Protein AF-A0A956BDL5-F1 (afdb_monomer)

Radius of gyration: 16.34 Å; Cα contacts (8 Å, |Δi|>4): 498; chains: 1; bounding box: 38×37×42 Å

Mean predicted aligned error: 3.57 Å

Sequence (217 aa):
VVVLQEIENENVLRALADALGPAYGVRVLGETFAPASMDVALLARGELQVVRRHRDMPLPLPGGGETRFTRELLEVHLQVQGAPLIVFAAHFRSKVDDEPERRLAEAIAAQQIVTDVAEAHPEAMVLLAGDLNDEPGSPPLDALEVRGELERITADLPPGDAWTFRYRGQGILIDHIFRARAAAGRYVQGSVRALNDDLGYPGSDHAAVTARFDLPP

Secondary structure (DSSP, 8-state):
-EEEEEE--HHHHHHHHHHH-TT--EEEEE----TT--EEEEEESSEEEEEEE-TTS-EE-TTSSEE--SS--EEEEEEETTEEEEEEEEEPPPTTTT-HHHHHHHHHHHHHHHHHHHHH-TTSEEEEEEE-SS-TTSHHHHHHTGGG-EEEGGGGS-TTT--SEEETTEEE--EEEEEETTSS-EE-TT--EEE--SS-TTT-SBPEEE--EEPP-

Solvent-accessible surface area (backbone atoms only — not comparable to full-atom values): 11537 Å² total; per-residue (Å²): 116,47,72,43,64,66,43,70,46,71,67,59,54,46,55,53,35,60,73,70,30,81,69,36,69,29,76,49,74,29,74,76,88,48,88,90,41,60,15,25,30,42,39,22,54,58,45,79,73,47,80,50,80,48,26,85,47,81,29,64,32,89,90,61,66,69,48,51,46,79,29,25,46,29,35,38,34,32,39,42,96,89,19,46,36,34,40,31,28,37,40,45,49,53,66,75,92,55,50,63,57,58,30,31,26,44,25,45,52,50,35,52,53,52,48,54,50,14,66,75,35,42,71,21,25,35,37,42,34,38,42,55,53,52,38,90,86,33,71,35,47,46,45,36,40,47,96,61,46,33,43,60,50,57,74,57,34,56,84,94,48,53,32,25,34,67,59,95,86,40,71,40,40,27,63,45,38,32,35,34,64,69,14,32,44,42,77,43,82,82,46,42,42,46,51,66,61,99,76,19,59,98,74,37,82,48,31,50,76,47,70,48,66,47,70,30,130

pLDDT: mean 94.18, std 7.81, range [48.59, 98.94]

Foldseek 3Di:
DDKDWQQQDPVSQVVVQVVVNCQQVDKDWQDPPPVRDTEIIDTDGAAWDDKDWQFPPWFAFPVGDTDGFPYTQIWTWGQDPNAIEIETHHDGDACVVHPLSRLLSVLLVSLVVQQVVCLVAQRYWGKYWFQSNDAPPRNSNCSNCPPNQKDWLLVLEDPVQQFWAADPNDGGHRTTMITGPSHDKAWPRPFWGFQDDPQDVPHHNTTDIDTDIGGRD

Structure (mmCIF, N/CA/C/O backbone):
data_AF-A0A956BDL5-F1
#
_entry.id   AF-A0A956BDL5-F1
#
loop_
_atom_site.group_PDB
_atom_site.id
_atom_site.type_symbol
_atom_site.label_atom_id
_atom_site.label_alt_id
_atom_site.label_comp_id
_atom_site.label_asym_id
_atom_site.label_entity_id
_atom_site.label_seq_id
_atom_site.pdbx_PDB_ins_code
_atom_site.Cartn_x
_atom_site.Cartn_y
_atom_site.Cartn_z
_atom_site.occupancy
_atom_site.B_iso_or_equiv
_atom_site.auth_seq_id
_atom_site.auth_comp_id
_atom_site.auth_asym_id
_atom_site.auth_atom_id
_atom_site.pdbx_PDB_model_num
ATOM 1 N N . VAL A 1 1 ? -6.505 -3.607 10.106 1.00 96.50 1 VAL A N 1
ATOM 2 C CA . VAL A 1 1 ? -6.584 -3.875 8.653 1.00 96.50 1 VAL A CA 1
ATOM 3 C C . VAL A 1 1 ? -5.466 -4.840 8.305 1.00 96.50 1 VAL A C 1
ATOM 5 O O . VAL A 1 1 ? -4.444 -4.788 8.976 1.00 96.50 1 VAL A O 1
ATOM 8 N N . VAL A 1 2 ? -5.679 -5.734 7.347 1.00 97.25 2 VAL A N 1
ATOM 9 C CA . VAL A 1 2 ? -4.673 -6.634 6.777 1.00 97.25 2 VAL A CA 1
ATOM 10 C C . VAL A 1 2 ? -4.662 -6.371 5.279 1.00 97.25 2 VAL A C 1
ATOM 12 O O . VAL A 1 2 ? -5.708 -6.451 4.636 1.00 97.25 2 VAL A O 1
ATOM 15 N N . VAL A 1 3 ? -3.498 -6.005 4.761 1.00 98.25 3 VAL A N 1
ATOM 16 C CA . VAL A 1 3 ? -3.245 -5.805 3.334 1.00 98.25 3 VAL A CA 1
ATOM 17 C C . VAL A 1 3 ? -2.543 -7.062 2.844 1.00 98.25 3 VAL A C 1
ATOM 19 O O . VAL A 1 3 ? -1.641 -7.551 3.518 1.00 98.25 3 VAL A O 1
ATOM 22 N N . LEU A 1 4 ? -3.030 -7.623 1.744 1.00 97.50 4 LEU A N 1
ATOM 23 C CA . LEU A 1 4 ? -2.600 -8.908 1.216 1.00 97.50 4 LEU A CA 1
ATOM 24 C C . LEU A 1 4 ? -2.137 -8.737 -0.226 1.00 97.50 4 LEU A C 1
ATOM 26 O O . LEU A 1 4 ? -2.762 -8.014 -1.007 1.00 97.50 4 LEU A O 1
ATOM 30 N N . GLN A 1 5 ? -1.079 -9.453 -0.569 1.00 96.62 5 GLN A N 1
ATOM 31 C CA . GLN A 1 5 ? -0.574 -9.634 -1.921 1.00 96.62 5 GLN A CA 1
ATOM 32 C C . GLN A 1 5 ? -0.774 -11.098 -2.314 1.00 96.62 5 GLN A C 1
ATOM 34 O O . GLN A 1 5 ? -1.050 -11.939 -1.458 1.00 96.62 5 GLN A O 1
ATOM 39 N N . GLU A 1 6 ? -0.633 -11.391 -3.605 1.00 95.25 6 GLU A N 1
ATOM 40 C CA . GLU A 1 6 ? -0.587 -12.770 -4.104 1.00 95.25 6 GLU A CA 1
ATOM 41 C C . GLU A 1 6 ? -1.876 -13.572 -3.855 1.00 95.25 6 GLU A C 1
ATOM 43 O O . GLU A 1 6 ? -1.874 -14.794 -3.731 1.00 95.25 6 GLU A O 1
ATOM 48 N N . ILE A 1 7 ? -3.018 -12.879 -3.818 1.00 95.88 7 ILE A N 1
ATOM 49 C CA . ILE A 1 7 ? -4.325 -13.511 -3.649 1.00 95.88 7 ILE A CA 1
ATOM 50 C C . ILE A 1 7 ? -4.864 -13.942 -5.010 1.00 95.88 7 ILE A C 1
ATOM 52 O O . ILE A 1 7 ? -5.211 -13.109 -5.842 1.00 95.88 7 ILE A O 1
ATOM 56 N N . GLU A 1 8 ? -4.965 -15.254 -5.212 1.00 92.38 8 GLU A N 1
ATOM 57 C CA . GLU A 1 8 ? -5.359 -15.842 -6.499 1.00 92.38 8 GLU A CA 1
ATOM 58 C C . GLU A 1 8 ? -6.824 -15.593 -6.877 1.00 92.38 8 GLU A C 1
ATOM 60 O O . GLU A 1 8 ? -7.155 -15.546 -8.057 1.00 92.38 8 GLU A O 1
ATOM 65 N N . ASN A 1 9 ? -7.734 -15.566 -5.895 1.00 92.94 9 ASN A N 1
ATOM 66 C CA . ASN A 1 9 ? -9.176 -15.449 -6.132 1.00 92.94 9 ASN A CA 1
ATOM 67 C C . ASN A 1 9 ? -9.978 -15.217 -4.838 1.00 92.94 9 ASN A C 1
ATOM 69 O O . ASN A 1 9 ? -9.491 -15.359 -3.711 1.00 92.94 9 ASN A O 1
ATOM 73 N N . GLU A 1 10 ? -11.272 -14.947 -5.013 1.00 93.31 10 GLU A N 1
ATOM 74 C CA . GLU A 1 10 ? -12.240 -14.722 -3.934 1.00 93.31 10 GLU A CA 1
ATOM 75 C C . GLU A 1 10 ? -12.375 -15.907 -2.955 1.00 93.31 10 GLU A C 1
ATOM 77 O O . GLU A 1 10 ? -12.701 -15.692 -1.786 1.00 93.31 10 GLU A O 1
ATOM 82 N N . ASN A 1 11 ? -12.132 -17.157 -3.376 1.00 94.44 11 ASN A N 1
ATOM 83 C CA . ASN A 1 11 ? -12.217 -18.304 -2.461 1.00 94.44 11 ASN A CA 1
ATOM 84 C C . ASN A 1 11 ? -11.047 -18.311 -1.471 1.00 94.44 11 ASN A C 1
ATOM 86 O O . ASN A 1 11 ? -11.271 -18.549 -0.284 1.00 94.44 11 ASN A O 1
ATOM 90 N N . VAL A 1 12 ? -9.831 -18.002 -1.936 1.00 94.31 12 VAL A N 1
ATOM 91 C CA . VAL A 1 12 ? -8.652 -17.842 -1.068 1.00 94.31 12 VAL A CA 1
ATOM 92 C C . VAL A 1 12 ? -8.891 -16.710 -0.072 1.00 94.31 12 VAL A C 1
ATOM 94 O O . VAL A 1 12 ? -8.750 -16.901 1.136 1.00 94.31 12 VAL A O 1
ATOM 97 N N . LEU A 1 13 ? -9.348 -15.551 -0.556 1.00 95.69 13 LEU A N 1
ATOM 98 C CA . LEU A 1 13 ? -9.607 -14.400 0.307 1.00 95.69 13 LEU A CA 1
ATOM 99 C C . LEU A 1 13 ? -10.694 -14.682 1.353 1.00 95.69 13 LEU A C 1
ATOM 101 O O . LEU A 1 13 ? -10.593 -14.242 2.500 1.00 95.69 13 LEU A O 1
ATOM 105 N N . ARG A 1 14 ? -11.733 -15.435 0.977 1.00 95.12 14 ARG A N 1
ATOM 106 C CA . ARG A 1 14 ? -12.785 -15.870 1.899 1.00 95.12 14 ARG A CA 1
ATOM 107 C C . ARG A 1 14 ? -12.249 -16.811 2.968 1.00 95.12 14 ARG A C 1
ATOM 109 O O . ARG A 1 14 ? -12.537 -16.583 4.135 1.00 95.12 14 ARG A O 1
ATOM 116 N N . ALA A 1 15 ? -11.438 -17.800 2.596 1.00 95.38 15 ALA A N 1
ATOM 117 C CA . ALA A 1 15 ? -10.834 -18.720 3.557 1.00 95.38 15 ALA A CA 1
ATOM 118 C C . ALA A 1 15 ? -9.961 -17.980 4.588 1.00 95.38 15 ALA A C 1
ATOM 120 O O . ALA A 1 15 ? -10.033 -18.273 5.782 1.00 95.38 15 ALA A O 1
ATOM 121 N N . LEU A 1 16 ? -9.195 -16.97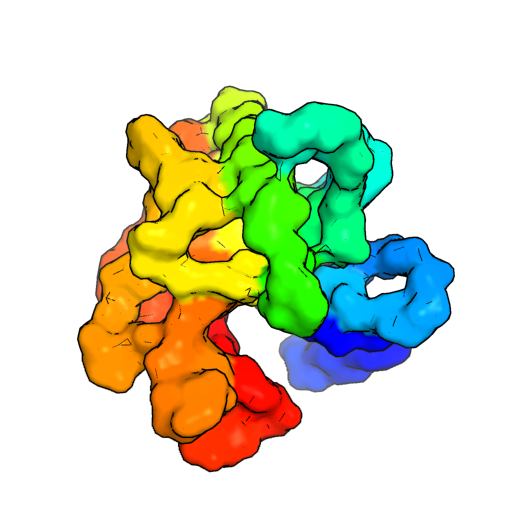2 4.149 1.00 94.44 16 LEU A N 1
ATOM 122 C CA . LEU A 1 16 ? -8.420 -16.107 5.044 1.00 94.44 16 LEU A CA 1
ATOM 123 C C . LEU A 1 16 ? -9.320 -15.279 5.973 1.00 94.44 16 LEU A C 1
ATOM 125 O O . LEU A 1 16 ? -9.061 -15.202 7.174 1.00 94.44 16 LEU A O 1
ATOM 129 N N . ALA A 1 17 ? -10.392 -14.683 5.445 1.00 95.00 17 ALA A N 1
ATOM 130 C CA . ALA A 1 17 ? -11.351 -13.927 6.251 1.00 95.00 17 ALA A CA 1
ATOM 131 C C . ALA A 1 17 ? -12.037 -14.812 7.307 1.00 95.00 17 ALA A C 1
ATOM 133 O O . ALA A 1 17 ? -12.133 -14.418 8.470 1.00 95.00 17 ALA A O 1
ATOM 134 N N . ASP A 1 18 ? -12.446 -16.024 6.927 1.00 94.94 18 ASP A N 1
ATOM 135 C CA . ASP A 1 18 ? -13.074 -16.994 7.826 1.00 94.94 18 ASP A CA 1
ATOM 136 C C . ASP A 1 18 ? -12.114 -17.413 8.953 1.00 94.94 18 ASP A C 1
ATOM 138 O O . ASP A 1 18 ? -12.524 -17.498 10.112 1.00 94.94 18 ASP A O 1
ATOM 142 N N . ALA A 1 19 ? -10.822 -17.588 8.648 1.00 94.00 19 ALA A N 1
ATOM 143 C CA . ALA A 1 19 ? -9.789 -17.894 9.639 1.00 94.00 19 ALA A CA 1
ATOM 144 C C . ALA A 1 19 ? -9.536 -16.742 10.632 1.00 94.00 19 ALA A C 1
ATOM 146 O O . ALA A 1 19 ? -9.262 -16.987 11.808 1.00 94.00 19 ALA A O 1
ATOM 147 N N . LEU A 1 20 ? -9.653 -15.485 10.189 1.00 93.12 20 LEU A N 1
ATOM 148 C CA . LEU A 1 20 ? -9.560 -14.302 11.058 1.00 93.12 20 LEU A CA 1
ATOM 149 C C . LEU A 1 20 ? -10.831 -14.067 11.894 1.00 93.12 20 LEU A C 1
ATOM 151 O O . LEU A 1 20 ? -10.799 -13.333 12.890 1.00 93.12 20 LEU A O 1
ATOM 155 N N . GLY A 1 21 ? -11.940 -14.694 11.505 1.00 94.62 21 GLY A N 1
ATOM 156 C CA . GLY A 1 21 ? -13.216 -14.652 12.199 1.00 94.62 21 GLY A CA 1
ATOM 157 C C . GLY A 1 21 ? -14.076 -13.422 11.872 1.00 94.62 21 GLY A C 1
ATOM 158 O O . GLY A 1 21 ? -13.646 -12.477 11.206 1.00 94.62 21 GLY A O 1
ATOM 159 N N . PRO A 1 22 ? -15.314 -13.386 12.398 1.00 93.31 22 PRO A N 1
ATOM 160 C CA . PRO A 1 22 ? -16.367 -12.465 11.955 1.00 93.31 22 PRO A CA 1
ATOM 161 C C . PRO A 1 22 ? -16.079 -10.982 12.221 1.00 93.31 22 PRO A C 1
ATOM 163 O O . PRO A 1 22 ? -16.748 -10.116 11.665 1.00 93.31 22 PRO A O 1
ATOM 166 N N . ALA A 1 23 ? -15.087 -10.662 13.059 1.00 93.69 23 ALA A N 1
ATOM 167 C CA . ALA A 1 23 ? -14.663 -9.283 13.280 1.00 93.69 23 ALA A CA 1
ATOM 168 C C . ALA A 1 23 ? -14.070 -8.638 12.011 1.00 93.69 23 ALA A C 1
ATOM 170 O O . ALA A 1 23 ? -14.112 -7.415 11.884 1.00 93.69 23 ALA A O 1
ATOM 171 N N . TYR A 1 24 ? -13.529 -9.437 11.084 1.00 95.69 24 TYR A N 1
ATOM 172 C CA . TYR A 1 24 ? -13.001 -8.989 9.792 1.00 95.69 24 TYR A CA 1
ATOM 173 C C . TYR A 1 24 ? -14.072 -9.077 8.697 1.00 95.69 24 TYR A C 1
ATOM 175 O O . TYR A 1 24 ? -13.923 -9.788 7.708 1.00 95.69 24 TYR A O 1
ATOM 183 N N . GLY A 1 25 ? -15.186 -8.369 8.902 1.00 93.25 25 GLY A N 1
ATOM 184 C CA . GLY A 1 25 ? -16.335 -8.404 7.993 1.00 93.25 25 GLY A CA 1
ATOM 185 C C . GLY A 1 25 ? -16.117 -7.700 6.649 1.00 93.25 25 GLY A C 1
ATOM 186 O O . GLY A 1 25 ? -16.841 -7.983 5.696 1.00 93.25 25 GLY A O 1
ATOM 187 N N . VAL A 1 26 ? -15.130 -6.803 6.543 1.00 97.69 26 VAL A N 1
ATOM 188 C CA . VAL A 1 26 ? -14.794 -6.134 5.279 1.00 97.69 26 VAL A CA 1
ATOM 189 C C . VAL A 1 26 ? -13.770 -6.964 4.519 1.00 97.69 26 VAL A C 1
ATOM 191 O O . VAL A 1 26 ? -12.697 -7.269 5.044 1.00 97.69 26 VAL A O 1
ATOM 194 N N . ARG A 1 27 ? -14.092 -7.265 3.260 1.00 97.31 27 ARG A N 1
ATOM 195 C CA . ARG A 1 27 ? -13.245 -7.987 2.314 1.00 97.31 27 ARG A CA 1
ATOM 196 C C . ARG A 1 27 ? -13.312 -7.310 0.951 1.00 97.31 27 ARG A C 1
ATOM 198 O O . ARG A 1 27 ? -14.401 -7.153 0.406 1.00 97.31 27 ARG A O 1
ATOM 205 N N . VAL A 1 28 ? -12.161 -6.933 0.404 1.00 98.25 28 VAL A N 1
ATOM 206 C CA . VAL A 1 28 ? -12.064 -6.303 -0.918 1.00 98.25 28 VAL A CA 1
ATOM 207 C C . VAL A 1 28 ? -10.941 -6.965 -1.707 1.00 98.25 28 VAL A C 1
ATOM 209 O O . VAL A 1 28 ? -9.799 -6.958 -1.257 1.00 98.25 28 VAL A O 1
ATOM 212 N N . LEU A 1 29 ? -11.268 -7.520 -2.875 1.00 97.75 29 LEU A N 1
ATOM 213 C CA . LEU A 1 29 ? -10.303 -8.067 -3.829 1.00 97.75 29 LEU A CA 1
ATOM 214 C C . LEU A 1 29 ? -10.078 -7.068 -4.977 1.00 97.75 29 LEU A C 1
ATOM 216 O O . LEU A 1 29 ? -11.029 -6.598 -5.617 1.00 97.75 29 LEU A O 1
ATOM 220 N N . GLY A 1 30 ? -8.813 -6.750 -5.240 1.00 95.62 30 GLY A N 1
ATOM 221 C CA . GLY A 1 30 ? -8.349 -5.978 -6.392 1.00 95.62 30 GLY A CA 1
ATOM 222 C C . GLY A 1 30 ? -8.171 -6.865 -7.621 1.00 95.62 30 GLY A C 1
ATOM 223 O O . GLY A 1 30 ? -7.093 -6.878 -8.204 1.00 95.62 30 GLY A O 1
ATOM 224 N N . GLU A 1 31 ? -9.202 -7.645 -7.960 1.00 90.38 31 GLU A N 1
ATOM 225 C CA . GLU A 1 31 ? -9.118 -8.665 -9.007 1.00 90.38 31 GLU A CA 1
ATOM 226 C C . GLU A 1 31 ? -8.852 -8.043 -10.376 1.00 90.38 31 GLU A C 1
ATOM 228 O O . GLU A 1 31 ? -9.555 -7.124 -10.811 1.00 90.38 31 GLU A O 1
ATOM 233 N N . THR A 1 32 ? -7.843 -8.566 -11.070 1.00 86.94 32 THR A N 1
ATOM 234 C CA . THR A 1 32 ? -7.446 -8.060 -12.388 1.00 86.94 32 THR A CA 1
ATOM 235 C C . THR A 1 32 ? -8.012 -8.868 -13.551 1.00 86.94 32 THR A C 1
ATOM 237 O O . THR A 1 32 ? -7.884 -8.442 -14.706 1.00 86.94 32 THR A O 1
ATOM 240 N N . PHE A 1 33 ? -8.633 -10.017 -13.250 1.00 85.06 33 PHE A N 1
ATOM 241 C CA . PHE A 1 33 ? -9.190 -10.998 -14.190 1.00 85.06 33 PHE A CA 1
ATOM 242 C C . PHE A 1 33 ? -8.187 -11.522 -15.231 1.00 85.06 33 PHE A C 1
ATOM 244 O O . PHE A 1 33 ? -8.581 -12.122 -16.235 1.00 85.06 33 PHE A O 1
ATOM 251 N N . ALA A 1 34 ? -6.889 -11.288 -15.024 1.00 81.19 34 ALA A N 1
ATOM 252 C CA . ALA A 1 34 ? -5.859 -11.841 -15.885 1.00 81.19 34 ALA A CA 1
ATOM 253 C C . ALA A 1 34 ? -5.655 -13.331 -15.548 1.00 81.19 34 AL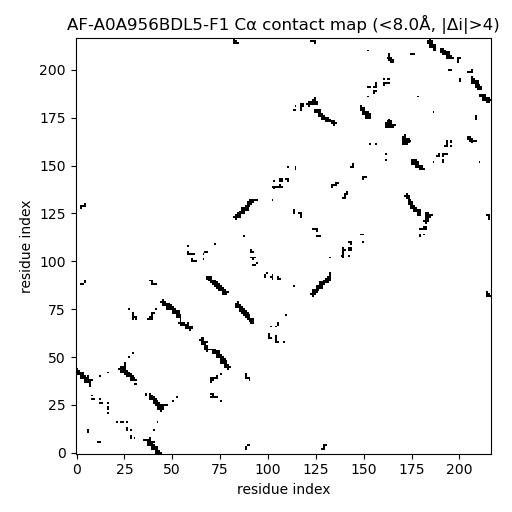A A C 1
ATOM 255 O O . ALA A 1 34 ? -5.756 -13.716 -14.385 1.00 81.19 34 ALA A O 1
ATOM 256 N N . PRO A 1 35 ? -5.366 -14.196 -16.536 1.00 76.81 35 PRO A N 1
ATOM 257 C CA . PRO A 1 35 ? -5.081 -15.600 -16.261 1.00 76.81 35 PRO A CA 1
ATOM 258 C C . PRO A 1 35 ? -3.925 -15.748 -15.265 1.00 76.81 35 PRO A C 1
ATOM 260 O O . PRO A 1 35 ? -2.859 -15.177 -15.491 1.00 76.81 35 PRO A O 1
ATOM 263 N N . ALA A 1 36 ? -4.144 -16.527 -14.199 1.00 77.62 36 ALA A N 1
ATOM 264 C CA . ALA A 1 36 ? -3.186 -16.717 -13.105 1.00 77.62 36 ALA A CA 1
ATOM 265 C C . ALA A 1 36 ? -2.717 -15.392 -12.466 1.00 77.62 36 ALA A C 1
ATOM 267 O O . ALA A 1 36 ? -1.536 -15.227 -12.154 1.00 77.62 36 ALA A O 1
ATOM 268 N N . SER A 1 37 ? -3.629 -14.423 -12.317 1.00 80.62 37 SER A N 1
ATOM 269 C CA . SER A 1 37 ? -3.323 -13.186 -11.612 1.00 80.62 37 SER A CA 1
ATOM 270 C C . SER A 1 37 ? -3.029 -13.441 -10.137 1.00 80.62 37 SER A C 1
ATOM 272 O O . SER A 1 37 ? -3.673 -14.245 -9.470 1.00 80.62 37 SER A O 1
ATOM 274 N N . MET A 1 38 ? -2.028 -12.718 -9.647 1.00 87.81 38 MET A N 1
ATOM 275 C CA . MET A 1 38 ? -1.629 -12.674 -8.246 1.00 87.81 38 MET A CA 1
ATOM 276 C C . MET A 1 38 ? -2.009 -11.286 -7.747 1.00 87.81 38 MET A C 1
ATOM 278 O O . MET A 1 38 ? -1.245 -10.330 -7.926 1.00 87.81 38 MET A O 1
ATOM 282 N N . ASP A 1 39 ? -3.240 -11.164 -7.255 1.00 9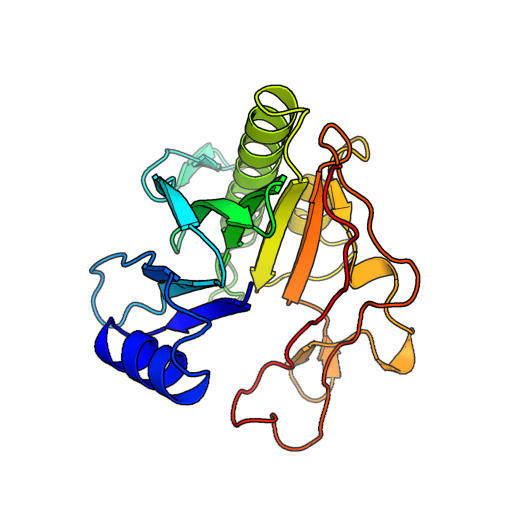5.12 39 ASP A N 1
ATOM 283 C CA . ASP A 1 39 ? -3.896 -9.881 -7.015 1.00 95.12 39 ASP A CA 1
ATOM 284 C C . ASP A 1 39 ? -3.671 -9.372 -5.584 1.00 95.12 39 ASP A C 1
ATOM 286 O O . ASP A 1 39 ? -3.187 -10.085 -4.701 1.00 95.12 39 ASP A O 1
ATOM 290 N N . VAL A 1 40 ? -4.003 -8.100 -5.356 1.00 97.81 40 VAL A N 1
ATOM 291 C CA . VAL A 1 40 ? -3.996 -7.499 -4.016 1.00 97.81 40 VAL A CA 1
ATOM 292 C C . VAL A 1 40 ? -5.369 -7.611 -3.375 1.00 97.81 40 VAL A C 1
ATOM 294 O O . VAL A 1 40 ? -6.399 -7.578 -4.053 1.00 97.81 40 VAL A O 1
ATOM 297 N N . ALA A 1 41 ? -5.407 -7.683 -2.051 1.00 98.19 41 ALA A N 1
ATOM 298 C CA . ALA A 1 41 ? -6.651 -7.660 -1.304 1.00 98.19 41 ALA A CA 1
ATOM 299 C C . ALA A 1 41 ? -6.514 -6.922 0.026 1.00 98.19 41 ALA A C 1
ATOM 301 O O . ALA A 1 41 ? -5.421 -6.670 0.534 1.00 98.19 41 ALA A O 1
ATOM 302 N N . LEU A 1 42 ? -7.662 -6.601 0.614 1.00 98.44 42 LEU A N 1
ATOM 303 C CA . LEU A 1 42 ? -7.757 -5.994 1.929 1.00 98.44 42 LEU A CA 1
ATOM 304 C C . LEU A 1 42 ? -8.823 -6.700 2.765 1.00 98.44 42 LEU A C 1
ATOM 306 O O . LEU A 1 42 ? -9.966 -6.871 2.334 1.00 98.44 42 LEU A O 1
ATOM 310 N N . LEU A 1 43 ? -8.446 -7.064 3.991 1.00 98.38 43 LEU A N 1
ATOM 311 C CA . LEU A 1 43 ? -9.350 -7.521 5.043 1.00 98.38 43 LEU A CA 1
ATOM 312 C C . LEU A 1 43 ? -9.363 -6.500 6.179 1.00 98.38 43 LEU A C 1
ATOM 314 O O . LEU A 1 43 ? -8.317 -6.074 6.678 1.00 98.38 43 LEU A O 1
ATOM 318 N N . ALA A 1 44 ? -10.540 -6.104 6.645 1.00 98.06 44 ALA A N 1
ATOM 319 C CA . ALA A 1 44 ? -10.645 -5.108 7.701 1.00 98.06 44 ALA A CA 1
ATOM 320 C C . ALA A 1 44 ? -11.787 -5.372 8.676 1.00 98.06 44 ALA A C 1
ATOM 322 O O . ALA A 1 44 ? -12.803 -5.990 8.365 1.00 98.06 44 ALA A O 1
ATOM 323 N N . ARG A 1 45 ? -11.582 -4.844 9.884 1.00 96.00 45 ARG A N 1
ATOM 324 C CA . ARG A 1 45 ? -12.654 -4.577 10.839 1.00 96.00 45 ARG A CA 1
ATOM 325 C C . ARG A 1 45 ? -13.202 -3.179 10.559 1.00 96.00 45 ARG A C 1
ATOM 327 O O . ARG A 1 45 ? -12.435 -2.327 10.114 1.00 96.00 45 ARG A O 1
ATOM 334 N N . GLY A 1 46 ? -14.461 -2.935 10.904 1.00 95.31 46 GLY A N 1
ATOM 335 C CA . GLY A 1 46 ? -15.128 -1.651 10.671 1.00 95.31 46 GLY A CA 1
ATOM 336 C C . GLY A 1 46 ? -16.093 -1.712 9.492 1.00 95.31 46 GLY A C 1
ATOM 337 O O . GLY A 1 46 ? -16.583 -2.788 9.150 1.00 95.31 46 GLY A O 1
ATOM 338 N N . GLU A 1 47 ? -16.365 -0.559 8.892 1.00 97.62 47 GLU A N 1
ATOM 339 C CA . GLU A 1 47 ? -17.351 -0.403 7.823 1.00 97.62 47 GLU A CA 1
ATOM 340 C C . GLU A 1 47 ? -16.677 0.027 6.523 1.00 97.62 47 GLU A C 1
ATOM 342 O O . GLU A 1 47 ? -15.882 0.967 6.512 1.00 97.62 47 GLU A O 1
ATOM 347 N N . LEU A 1 48 ? -17.007 -0.650 5.424 1.00 98.44 48 LEU A N 1
ATOM 348 C CA . LEU A 1 48 ? -16.565 -0.265 4.088 1.00 98.44 48 LEU A CA 1
ATOM 349 C C . LEU A 1 48 ? -17.376 0.935 3.593 1.00 98.44 48 LEU A C 1
ATOM 351 O O . LEU A 1 48 ? -18.602 0.869 3.574 1.00 98.44 48 LEU A O 1
ATOM 355 N N . GLN A 1 49 ? -16.692 1.989 3.152 1.00 98.38 49 GLN A N 1
ATOM 356 C CA . GLN A 1 49 ? -17.324 3.192 2.605 1.00 98.38 49 GLN A CA 1
ATOM 357 C C . GLN A 1 49 ? -17.180 3.250 1.081 1.00 98.38 49 GLN A C 1
ATOM 359 O O . GLN A 1 49 ? -18.172 3.286 0.356 1.00 98.38 49 GLN A O 1
ATOM 364 N N . VAL A 1 50 ? -15.940 3.233 0.582 1.00 98.44 50 VAL A N 1
ATOM 365 C CA . VAL A 1 50 ? -15.624 3.402 -0.846 1.00 98.44 50 VAL A CA 1
ATOM 366 C C . VAL A 1 50 ? -14.508 2.445 -1.245 1.00 98.44 50 VAL A C 1
ATOM 368 O O . VAL A 1 50 ? -13.591 2.186 -0.470 1.00 98.44 50 VAL A O 1
ATOM 371 N N . VAL A 1 51 ? -14.577 1.940 -2.476 1.00 98.62 51 VAL A N 1
ATOM 372 C CA . VAL A 1 51 ? -13.472 1.244 -3.142 1.00 98.62 51 VAL A CA 1
ATOM 373 C C . VAL A 1 51 ? -13.183 1.966 -4.451 1.00 98.62 51 VAL A C 1
ATOM 375 O O . VAL A 1 51 ? -14.102 2.171 -5.248 1.00 98.62 51 VAL A O 1
ATOM 378 N N . ARG A 1 52 ? -11.921 2.329 -4.692 1.00 98.56 52 ARG A N 1
ATOM 379 C CA . ARG A 1 52 ? -11.442 2.810 -5.992 1.00 98.56 52 ARG A CA 1
ATOM 380 C C . ARG A 1 52 ? -10.335 1.908 -6.519 1.00 98.56 52 ARG A C 1
ATOM 382 O O . ARG A 1 52 ? -9.635 1.230 -5.769 1.00 98.56 52 ARG A O 1
ATOM 389 N N . ARG A 1 53 ? -10.244 1.886 -7.841 1.00 98.00 53 ARG A N 1
ATOM 390 C CA . ARG A 1 53 ? -9.325 1.070 -8.624 1.00 98.00 53 ARG A CA 1
ATOM 391 C C . ARG A 1 53 ? -8.603 1.986 -9.595 1.00 98.00 53 ARG A C 1
ATOM 393 O O . ARG A 1 53 ? -9.250 2.795 -10.259 1.00 98.00 53 ARG A O 1
ATOM 400 N N . HIS A 1 54 ? -7.291 1.849 -9.652 1.00 98.00 54 HIS A N 1
ATOM 401 C CA . HIS A 1 54 ? -6.378 2.694 -10.411 1.00 98.00 54 HIS A CA 1
ATOM 402 C C . HIS A 1 54 ? -5.588 1.907 -11.458 1.00 98.00 54 HIS A C 1
ATOM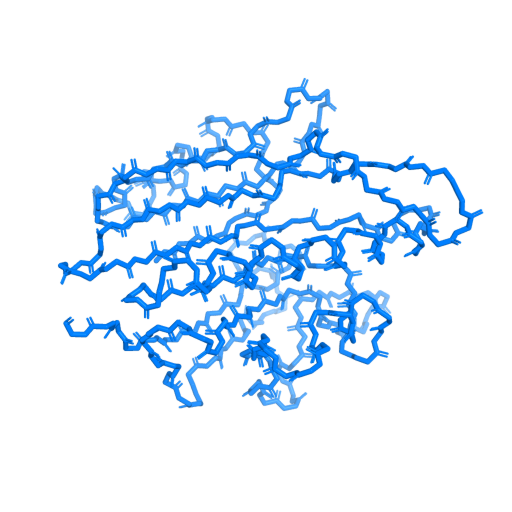 404 O O . HIS A 1 54 ? -4.869 2.517 -12.243 1.00 98.00 54 HIS A O 1
ATOM 410 N N . ARG A 1 55 ? -5.737 0.574 -11.523 1.00 95.62 55 ARG A N 1
ATOM 411 C CA . ARG A 1 55 ? -4.953 -0.299 -12.408 1.00 95.62 55 ARG A CA 1
ATOM 412 C C . ARG A 1 55 ? -4.835 0.200 -13.838 1.00 95.62 55 ARG A C 1
ATOM 414 O O . ARG A 1 55 ? -3.737 0.186 -14.380 1.00 95.62 55 ARG A O 1
ATOM 421 N N . ASP A 1 56 ? -5.956 0.577 -14.445 1.00 95.50 56 ASP A N 1
ATOM 422 C CA . ASP A 1 56 ? -6.037 0.898 -15.873 1.00 95.50 56 ASP A CA 1
ATOM 423 C C . ASP A 1 56 ? -5.663 2.357 -16.192 1.00 95.50 56 ASP A C 1
ATOM 425 O O . ASP A 1 56 ? -5.758 2.781 -17.344 1.00 95.50 56 ASP A O 1
ATOM 429 N N . MET A 1 57 ? -5.223 3.127 -15.192 1.00 94.94 57 MET A N 1
ATOM 430 C CA . MET A 1 57 ? -4.701 4.474 -15.395 1.00 94.94 57 MET A CA 1
ATOM 431 C C . MET A 1 57 ? -3.423 4.429 -16.254 1.00 94.94 57 MET A C 1
ATOM 433 O O . MET A 1 57 ? -2.513 3.654 -15.941 1.00 94.94 57 MET A O 1
ATOM 437 N N . PRO A 1 58 ? -3.316 5.249 -17.316 1.00 97.00 58 PRO A N 1
ATOM 438 C CA . PRO A 1 58 ? -2.082 5.369 -18.085 1.00 97.00 58 PRO A CA 1
ATOM 439 C C . PRO A 1 58 ? -0.955 5.956 -17.232 1.00 97.00 58 PRO A C 1
ATOM 441 O O . PRO A 1 58 ? -1.118 7.010 -16.616 1.00 97.00 58 PRO A O 1
ATOM 444 N N . LEU A 1 59 ? 0.191 5.277 -17.210 1.00 98.00 59 LEU A N 1
ATOM 445 C CA . LEU A 1 59 ? 1.381 5.671 -16.461 1.00 98.00 59 LEU A CA 1
ATOM 446 C C . LEU A 1 59 ? 2.509 6.024 -17.439 1.00 98.00 59 LEU A C 1
ATOM 448 O O . LEU A 1 59 ? 2.999 5.123 -18.127 1.00 98.00 59 LEU A O 1
ATOM 452 N N . PRO A 1 60 ? 2.949 7.289 -17.521 1.00 97.31 60 PRO A N 1
ATOM 453 C CA . PRO A 1 60 ? 4.065 7.670 -18.380 1.00 97.31 60 PRO A CA 1
ATOM 454 C C . PRO A 1 60 ? 5.356 6.944 -17.988 1.00 97.31 60 PRO A C 1
ATOM 456 O O . PRO A 1 60 ? 5.736 6.927 -16.816 1.00 97.31 60 PRO A O 1
ATOM 459 N N . LEU A 1 61 ? 6.053 6.373 -18.971 1.00 96.19 61 LEU A N 1
ATOM 460 C CA . LEU A 1 61 ? 7.379 5.789 -18.766 1.00 96.19 61 LEU A CA 1
ATOM 461 C C . LEU A 1 61 ? 8.470 6.861 -18.940 1.00 96.19 61 LEU A C 1
ATOM 463 O O . LEU A 1 61 ? 8.379 7.668 -19.871 1.00 96.19 61 LEU A O 1
ATOM 467 N N . PRO A 1 62 ? 9.544 6.853 -18.125 1.00 86.38 62 PRO A N 1
ATOM 468 C CA . PRO A 1 62 ? 10.669 7.780 -18.285 1.00 86.38 62 PRO A CA 1
ATOM 469 C C . PRO A 1 62 ? 11.331 7.726 -19.672 1.00 86.38 62 PRO A C 1
ATOM 471 O O . PRO A 1 62 ? 11.726 8.765 -20.200 1.00 86.38 62 PRO A O 1
ATOM 474 N N . GLY A 1 63 ? 11.425 6.534 -20.278 1.00 88.25 63 GLY A N 1
ATOM 475 C CA . GLY A 1 63 ? 11.973 6.321 -21.623 1.00 88.25 63 GLY A CA 1
ATOM 476 C C . GLY A 1 63 ? 11.027 6.688 -22.776 1.00 88.25 63 GLY A C 1
ATOM 477 O O . GLY A 1 63 ? 11.404 6.562 -23.942 1.00 88.25 63 GLY A O 1
ATOM 478 N N . GLY A 1 64 ? 9.815 7.162 -22.471 1.00 92.00 64 GLY A N 1
ATOM 479 C CA . GLY A 1 64 ? 8.756 7.431 -23.439 1.00 92.00 64 GLY A CA 1
ATOM 480 C C . GLY A 1 64 ? 7.784 6.260 -23.611 1.00 92.00 64 GLY A C 1
ATOM 481 O O . GLY A 1 64 ? 8.109 5.098 -23.378 1.00 92.00 64 GLY A O 1
ATOM 482 N N . GLY A 1 65 ? 6.561 6.585 -24.031 1.00 95.56 65 GLY A N 1
ATOM 483 C CA . GLY A 1 65 ? 5.439 5.648 -24.017 1.00 95.56 65 GLY A CA 1
ATOM 484 C C . GLY A 1 65 ? 4.744 5.597 -22.657 1.00 95.56 65 GLY A C 1
ATOM 485 O O . GLY A 1 65 ? 5.009 6.407 -21.768 1.00 95.56 65 GLY A O 1
ATOM 486 N N . GLU A 1 66 ? 3.822 4.652 -22.516 1.00 96.62 66 GLU A N 1
ATOM 487 C CA . GLU A 1 66 ? 2.989 4.509 -21.326 1.00 96.62 66 GLU A CA 1
ATOM 488 C C . GLU A 1 66 ? 2.850 3.038 -20.940 1.00 96.62 66 GLU A C 1
ATOM 490 O O . GLU A 1 66 ? 2.941 2.126 -21.767 1.00 96.62 66 GLU A O 1
ATOM 495 N N . THR A 1 67 ? 2.603 2.814 -19.660 1.00 95.94 67 THR A N 1
ATOM 496 C CA . THR A 1 67 ? 2.236 1.528 -19.089 1.00 95.94 67 THR A CA 1
ATOM 497 C C . THR A 1 67 ? 0.992 1.691 -18.216 1.00 95.94 67 THR A C 1
ATOM 499 O O . THR A 1 67 ? 0.280 2.686 -18.305 1.00 95.94 67 THR A O 1
ATOM 502 N N . ARG A 1 68 ? 0.698 0.688 -17.399 1.00 96.56 68 ARG A N 1
ATOM 503 C CA . ARG A 1 68 ? -0.341 0.704 -16.370 1.00 96.56 68 ARG A CA 1
ATOM 504 C C . ARG A 1 68 ? 0.154 -0.075 -15.153 1.00 96.56 68 ARG A C 1
ATOM 506 O O . ARG A 1 68 ? 1.143 -0.810 -15.290 1.00 96.56 68 ARG A O 1
ATOM 513 N N . PHE A 1 69 ? -0.517 0.014 -14.008 1.00 96.25 69 PHE A N 1
ATOM 514 C CA . PHE A 1 69 ? -0.119 -0.802 -12.858 1.00 96.25 69 PHE A CA 1
ATOM 515 C C . PHE A 1 69 ? -0.231 -2.301 -13.180 1.00 96.25 69 PHE A C 1
ATOM 517 O O . PHE A 1 69 ? -1.153 -2.759 -13.860 1.00 96.25 69 PHE A O 1
ATOM 524 N N . THR A 1 70 ? 0.745 -3.089 -12.725 1.00 93.50 70 THR A N 1
ATOM 525 C CA . THR A 1 70 ? 0.785 -4.542 -12.961 1.00 93.50 70 THR A CA 1
ATOM 526 C C . THR A 1 70 ? -0.355 -5.247 -12.257 1.00 93.50 70 THR A C 1
ATOM 528 O O . THR A 1 70 ? -1.053 -6.064 -12.860 1.00 93.50 70 THR A O 1
ATOM 531 N N . ARG A 1 71 ? -0.526 -4.904 -10.983 1.00 95.50 71 ARG A N 1
ATOM 532 C CA . ARG A 1 71 ? -1.639 -5.298 -10.131 1.00 95.50 71 ARG A CA 1
ATOM 533 C C . ARG A 1 71 ? -2.475 -4.061 -9.838 1.00 95.50 71 ARG A C 1
ATOM 535 O O . ARG A 1 71 ? -2.125 -2.957 -10.242 1.00 95.50 71 ARG A O 1
ATOM 542 N N . GLU A 1 72 ? -3.595 -4.249 -9.164 1.00 96.94 72 GLU A N 1
ATOM 543 C CA . GLU A 1 72 ? -4.383 -3.122 -8.689 1.00 96.94 72 GLU A CA 1
ATOM 544 C C . GLU A 1 72 ? -3.587 -2.267 -7.685 1.00 96.94 72 GLU A C 1
ATOM 546 O O . GLU A 1 72 ? -2.892 -2.800 -6.819 1.00 96.94 72 GLU A O 1
ATOM 551 N N . LEU A 1 73 ? -3.712 -0.943 -7.796 1.00 98.56 73 LEU A N 1
ATOM 552 C CA . LEU A 1 73 ? -3.440 -0.027 -6.691 1.00 98.56 73 LEU A CA 1
ATOM 553 C C . LEU A 1 73 ? -4.798 0.199 -6.021 1.00 98.56 73 LEU A C 1
ATOM 555 O O . LEU A 1 73 ? -5.587 1.047 -6.435 1.00 98.56 73 LEU A O 1
ATOM 559 N N . LEU A 1 74 ? -5.119 -0.652 -5.050 1.00 98.69 74 LEU A N 1
ATOM 560 C CA . LEU A 1 74 ? -6.469 -0.770 -4.508 1.00 98.69 74 LEU A CA 1
ATOM 561 C C . LEU A 1 74 ? -6.673 0.240 -3.385 1.00 98.69 74 LEU A C 1
ATOM 563 O O . LEU A 1 74 ? -6.118 0.070 -2.305 1.00 98.69 74 LEU A O 1
ATOM 567 N N . GLU A 1 75 ? -7.507 1.247 -3.615 1.00 98.81 75 GLU A N 1
ATOM 568 C CA . GLU A 1 75 ? -7.849 2.271 -2.629 1.00 98.81 75 GLU A CA 1
ATOM 569 C C . GLU A 1 75 ? -9.142 1.893 -1.902 1.00 98.81 75 GLU A C 1
ATOM 571 O O . GLU A 1 75 ? -10.200 1.747 -2.520 1.00 98.81 75 GLU A O 1
ATOM 576 N N . VAL A 1 76 ? -9.081 1.757 -0.579 1.00 98.88 76 VAL A N 1
ATOM 577 C CA . VAL A 1 76 ? -10.230 1.375 0.248 1.00 98.88 76 VAL A CA 1
ATOM 578 C C . VAL A 1 76 ? -10.438 2.388 1.361 1.00 98.88 76 VAL A C 1
ATOM 580 O O . VAL A 1 76 ? -9.566 2.584 2.204 1.00 98.88 76 VAL A O 1
ATOM 583 N N . HIS A 1 77 ? -11.620 2.999 1.384 1.00 98.75 77 HIS A N 1
ATOM 584 C CA . HIS A 1 77 ? -12.061 3.912 2.436 1.00 98.75 77 HIS A CA 1
ATOM 585 C C . HIS A 1 77 ? -12.893 3.140 3.453 1.00 98.75 77 HIS A C 1
ATOM 587 O O . HIS A 1 77 ? -13.836 2.425 3.096 1.00 98.75 77 HIS A O 1
ATOM 593 N N . LEU A 1 78 ? -12.558 3.306 4.725 1.00 98.62 78 LEU A N 1
ATOM 594 C CA . LEU A 1 78 ? -13.120 2.582 5.853 1.00 98.62 78 LEU A CA 1
ATOM 595 C C . LEU A 1 78 ? -13.516 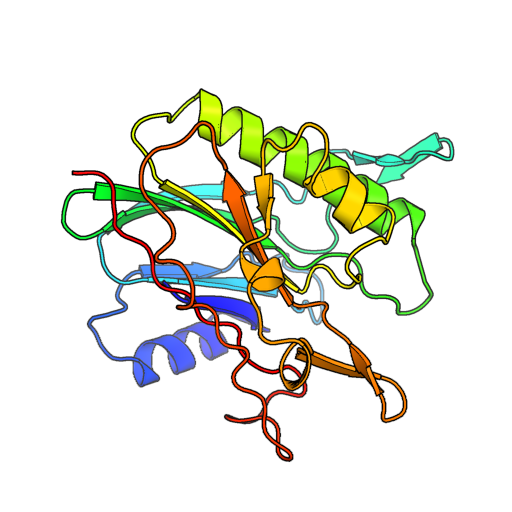3.555 6.965 1.00 98.62 78 LEU A C 1
ATOM 597 O O . LEU A 1 78 ? -12.826 4.546 7.200 1.00 98.62 78 LEU A O 1
ATOM 601 N N . GLN A 1 79 ? -14.547 3.194 7.727 1.00 97.94 79 GLN A N 1
ATOM 602 C CA . GLN A 1 79 ? -14.766 3.732 9.068 1.00 97.94 79 GLN A CA 1
ATOM 603 C C . GLN A 1 79 ? -14.313 2.693 10.096 1.00 97.94 79 GLN A C 1
ATOM 605 O O . GLN A 1 79 ? -14.877 1.599 10.183 1.00 97.94 79 GLN A O 1
ATOM 610 N N . VAL A 1 80 ? -13.298 3.017 10.896 1.00 96.81 80 VAL A N 1
ATOM 611 C CA . VAL A 1 80 ? -12.737 2.114 11.908 1.00 96.81 80 VAL A CA 1
ATOM 612 C C . VAL A 1 80 ? -12.813 2.790 13.267 1.00 96.81 80 VAL A C 1
ATOM 614 O O . VAL A 1 80 ? -12.223 3.839 13.470 1.00 96.81 80 VAL A O 1
ATOM 617 N N . GLN A 1 81 ? -13.538 2.186 14.214 1.00 94.00 81 GLN A N 1
ATOM 618 C CA . GLN A 1 81 ? -13.716 2.739 15.570 1.00 94.00 81 GLN A CA 1
ATOM 619 C C . GLN A 1 81 ? -14.212 4.199 15.579 1.00 94.00 81 GLN A C 1
ATOM 621 O O . GLN A 1 81 ? -13.842 4.979 16.447 1.00 94.00 81 GLN A O 1
ATOM 626 N N . GLY A 1 82 ? -15.050 4.568 14.606 1.00 94.00 82 GLY A N 1
ATOM 627 C CA . GLY A 1 82 ? -15.562 5.932 14.481 1.00 94.00 82 GLY A CA 1
ATOM 628 C C . GLY A 1 82 ? -14.625 6.914 13.776 1.00 94.00 82 GLY A C 1
ATOM 629 O O . GLY A 1 82 ? -15.061 8.034 13.544 1.00 94.00 82 GLY A O 1
ATOM 630 N N . ALA A 1 83 ? -13.435 6.497 13.332 1.00 97.31 83 ALA A N 1
ATOM 631 C CA . ALA A 1 83 ? -12.484 7.337 12.603 1.00 97.31 83 ALA A CA 1
ATOM 632 C C . ALA A 1 83 ? -12.321 6.920 11.122 1.00 97.31 83 ALA A C 1
ATOM 634 O O . ALA A 1 83 ? -12.334 5.716 10.825 1.00 97.31 83 ALA A O 1
ATOM 635 N N . PRO A 1 84 ? -12.140 7.880 10.195 1.00 98.12 84 PRO A N 1
ATOM 636 C CA . PRO A 1 84 ? -11.909 7.585 8.785 1.00 98.12 84 PRO A CA 1
ATOM 637 C C . PRO A 1 84 ? -10.481 7.075 8.534 1.00 98.12 84 PRO A C 1
ATOM 639 O O . PRO A 1 84 ? -9.489 7.645 8.997 1.00 98.12 84 PRO A O 1
ATOM 642 N N . LEU A 1 85 ? -10.378 5.984 7.774 1.00 98.62 85 LEU A N 1
ATOM 643 C CA . LEU A 1 85 ? -9.127 5.342 7.376 1.00 98.62 85 LEU A CA 1
ATOM 644 C C . LEU A 1 85 ? -9.175 5.014 5.882 1.00 98.62 85 LEU A C 1
ATOM 646 O O . LEU A 1 85 ? -10.078 4.315 5.430 1.00 98.62 85 LEU A O 1
ATOM 650 N N . ILE A 1 86 ? -8.171 5.455 5.134 1.00 98.81 86 ILE A N 1
ATOM 651 C CA . ILE A 1 86 ? -7.985 5.136 3.720 1.00 98.81 86 ILE A CA 1
ATOM 652 C C . ILE A 1 86 ? -6.707 4.314 3.582 1.00 98.81 86 ILE A C 1
ATOM 654 O O . ILE A 1 86 ? -5.642 4.705 4.064 1.00 98.81 86 ILE A O 1
ATOM 658 N N . VAL A 1 87 ? -6.808 3.153 2.943 1.00 98.88 87 VAL A N 1
ATOM 659 C CA . VAL A 1 87 ? -5.675 2.248 2.731 1.00 98.88 87 VAL A CA 1
ATOM 660 C C . VAL A 1 87 ? -5.542 1.936 1.252 1.00 98.88 87 VAL A C 1
ATOM 662 O O . VAL A 1 87 ? -6.498 1.488 0.623 1.00 98.88 87 VAL A O 1
ATOM 665 N N . PHE A 1 88 ? -4.337 2.131 0.732 1.00 98.94 88 PHE A N 1
ATOM 666 C CA . PHE A 1 88 ? -3.909 1.673 -0.575 1.00 98.94 88 PHE A CA 1
ATOM 667 C C . PHE A 1 88 ? -3.159 0.352 -0.423 1.00 98.94 88 PHE A C 1
ATOM 669 O O . PHE A 1 88 ? -2.130 0.301 0.255 1.00 98.94 88 PHE A O 1
ATOM 676 N N . ALA A 1 89 ? -3.664 -0.710 -1.048 1.00 98.81 89 ALA A N 1
ATOM 677 C CA . ALA A 1 89 ? -2.926 -1.956 -1.214 1.00 98.81 89 ALA A CA 1
ATOM 678 C C . ALA A 1 89 ? -2.207 -1.942 -2.563 1.00 98.81 89 ALA A C 1
ATOM 680 O O . ALA A 1 89 ? -2.843 -1.750 -3.600 1.00 98.81 89 ALA A O 1
ATOM 681 N N . ALA A 1 90 ? -0.892 -2.145 -2.541 1.00 98.31 90 ALA A N 1
ATOM 682 C CA . ALA A 1 90 ? -0.057 -2.169 -3.735 1.00 98.31 90 ALA A CA 1
ATOM 683 C C . ALA A 1 90 ? 0.703 -3.495 -3.863 1.00 98.31 90 ALA A C 1
ATOM 685 O O . ALA A 1 90 ? 1.018 -4.152 -2.870 1.00 98.31 90 ALA A O 1
ATOM 686 N N . HIS A 1 91 ? 0.978 -3.874 -5.109 1.00 97.88 91 HIS A N 1
ATOM 687 C CA . HIS A 1 91 ? 1.938 -4.912 -5.470 1.00 97.88 91 HIS A CA 1
ATOM 688 C C . HIS A 1 91 ? 2.603 -4.491 -6.784 1.00 97.88 91 HIS A C 1
ATOM 690 O O . HIS A 1 91 ? 2.018 -4.640 -7.863 1.00 97.88 91 HIS A O 1
ATOM 696 N N . PHE A 1 92 ? 3.787 -3.889 -6.695 1.00 97.38 92 PHE A N 1
ATOM 697 C CA . PHE A 1 92 ? 4.455 -3.335 -7.874 1.00 97.38 92 PHE A CA 1
ATOM 698 C C . PHE A 1 92 ? 5.014 -4.425 -8.793 1.00 97.38 92 PHE A C 1
ATOM 700 O O . PHE A 1 92 ? 5.016 -5.618 -8.479 1.00 97.38 92 PHE A O 1
ATOM 707 N N . ARG A 1 93 ? 5.450 -4.033 -9.991 1.00 95.62 93 ARG A N 1
ATOM 708 C CA . ARG A 1 93 ? 6.069 -4.945 -10.953 1.00 95.62 93 ARG A CA 1
ATOM 709 C C . ARG A 1 93 ? 7.269 -5.656 -10.317 1.00 95.62 93 ARG A C 1
ATOM 711 O O . ARG A 1 93 ? 8.271 -5.028 -10.027 1.00 95.62 93 ARG A O 1
ATOM 718 N N . SER A 1 94 ? 7.215 -6.978 -10.205 1.00 93.56 94 SER A N 1
ATOM 719 C CA . SER A 1 94 ? 8.343 -7.796 -9.745 1.00 93.56 94 SER A CA 1
ATOM 720 C C . SER A 1 94 ? 9.631 -7.582 -10.547 1.00 93.56 94 SER A C 1
ATOM 722 O O . SER A 1 94 ? 9.580 -7.246 -11.734 1.00 93.56 94 SER A O 1
ATOM 724 N N . LYS A 1 95 ? 10.782 -7.915 -9.951 1.00 92.06 95 LYS A N 1
ATOM 725 C CA . LYS A 1 95 ? 12.088 -7.946 -10.645 1.00 92.06 95 LYS A CA 1
ATOM 726 C C . LYS A 1 95 ? 12.260 -9.122 -11.629 1.00 92.06 95 LYS A C 1
ATOM 728 O O . LYS A 1 95 ? 13.327 -9.268 -12.218 1.00 92.06 95 LYS A O 1
ATOM 733 N N . VAL A 1 96 ? 11.229 -9.947 -11.851 1.00 85.31 96 VAL A N 1
ATOM 734 C CA . VAL A 1 96 ? 11.213 -10.941 -12.942 1.00 85.31 96 VAL A CA 1
ATOM 735 C C . VAL A 1 96 ? 11.269 -10.219 -14.291 1.00 85.31 96 VAL A C 1
ATOM 737 O O . VAL A 1 96 ? 10.451 -9.332 -14.557 1.00 85.31 96 VAL A O 1
ATOM 740 N N . ASP A 1 97 ? 12.259 -10.591 -15.108 1.00 85.12 97 ASP A N 1
ATOM 741 C CA . ASP A 1 97 ? 12.661 -9.927 -16.362 1.00 85.12 97 ASP A CA 1
ATOM 742 C C . ASP A 1 97 ? 13.108 -8.458 -16.207 1.00 85.12 97 ASP A C 1
ATOM 744 O O . ASP A 1 97 ? 13.297 -7.769 -17.202 1.00 85.12 97 ASP A O 1
ATOM 748 N N . ASP A 1 98 ? 13.281 -8.016 -14.954 1.00 86.56 98 ASP A N 1
ATOM 749 C CA . ASP A 1 98 ? 13.632 -6.677 -14.471 1.00 86.56 98 ASP A CA 1
ATOM 750 C C . ASP A 1 98 ? 13.178 -5.502 -15.357 1.00 86.56 98 ASP A C 1
ATOM 752 O O . ASP A 1 98 ? 13.904 -5.023 -16.226 1.00 86.56 98 ASP A O 1
ATOM 756 N N . GLU A 1 99 ? 11.978 -4.985 -15.072 1.00 92.75 99 GLU A N 1
ATOM 757 C CA . GLU A 1 99 ? 11.416 -3.785 -15.709 1.00 92.75 99 GLU A CA 1
ATOM 758 C C . GLU A 1 99 ? 11.488 -2.557 -14.766 1.00 92.75 99 GLU A C 1
ATOM 760 O O . GLU A 1 99 ? 10.458 -2.122 -14.232 1.00 92.75 99 GLU A O 1
ATOM 765 N N . PRO A 1 100 ? 12.675 -1.967 -14.515 1.00 95.19 100 PRO A N 1
ATOM 766 C CA . PRO A 1 100 ? 12.838 -0.902 -13.523 1.00 95.19 100 PRO A CA 1
ATOM 767 C C . PRO A 1 100 ? 12.088 0.385 -13.890 1.00 95.19 100 PRO A C 1
ATOM 769 O O . PRO A 1 100 ? 11.540 1.039 -13.006 1.00 95.19 100 PRO A O 1
ATOM 772 N N . GLU A 1 101 ? 11.999 0.733 -15.179 1.00 96.19 101 GLU A N 1
ATOM 773 C CA . GLU A 1 101 ? 11.232 1.907 -15.629 1.00 96.19 101 GLU A CA 1
ATOM 774 C C . GLU A 1 101 ? 9.743 1.775 -15.305 1.00 96.19 101 GLU A C 1
ATOM 776 O O . GLU A 1 101 ? 9.090 2.750 -14.934 1.00 96.19 101 GLU A O 1
ATOM 781 N N . ARG A 1 102 ? 9.219 0.551 -15.395 1.00 96.56 102 ARG A N 1
ATOM 782 C CA . ARG A 1 102 ? 7.826 0.250 -15.089 1.00 96.56 102 ARG A CA 1
ATOM 783 C C . ARG A 1 102 ? 7.550 0.332 -13.592 1.00 96.56 102 ARG A C 1
ATOM 785 O O . ARG A 1 102 ? 6.580 0.977 -13.209 1.00 96.56 102 ARG A O 1
ATOM 792 N N . ARG A 1 103 ? 8.425 -0.239 -12.751 1.00 97.12 103 ARG A N 1
ATOM 793 C CA . ARG A 1 103 ? 8.351 -0.062 -11.285 1.00 97.12 103 ARG A CA 1
ATOM 794 C C . ARG A 1 103 ? 8.409 1.411 -10.886 1.00 97.12 103 ARG A C 1
ATOM 796 O O . ARG A 1 103 ? 7.637 1.846 -10.040 1.00 97.12 103 ARG A O 1
ATOM 803 N N . LEU A 1 104 ? 9.301 2.184 -11.505 1.00 98.12 104 LEU A N 1
ATOM 804 C CA . LEU A 1 104 ? 9.423 3.614 -11.233 1.00 98.12 104 LEU A CA 1
ATOM 805 C C . LEU A 1 104 ? 8.149 4.380 -11.623 1.00 98.12 104 LEU A C 1
ATOM 807 O O . LEU A 1 104 ? 7.688 5.214 -10.849 1.00 98.12 104 LEU A O 1
ATOM 811 N N . ALA A 1 105 ? 7.550 4.079 -12.778 1.00 98.38 105 ALA A N 1
ATOM 812 C CA . ALA A 1 105 ? 6.290 4.695 -13.198 1.00 98.38 105 ALA A CA 1
ATOM 813 C C . ALA A 1 105 ? 5.130 4.375 -12.235 1.00 98.38 105 ALA A C 1
ATOM 815 O O . ALA A 1 105 ? 4.362 5.270 -11.884 1.00 98.38 105 ALA A O 1
ATOM 816 N N . GLU A 1 106 ? 5.031 3.127 -11.760 1.00 98.38 106 GLU A N 1
ATOM 817 C CA . GLU A 1 106 ? 4.060 2.730 -10.729 1.00 98.38 106 GLU A CA 1
ATOM 818 C C . GLU A 1 106 ? 4.277 3.498 -9.416 1.00 98.38 106 GLU A C 1
ATOM 820 O O . GLU A 1 106 ? 3.317 4.013 -8.845 1.00 98.38 106 GLU A O 1
ATOM 825 N N . ALA A 1 107 ? 5.526 3.646 -8.967 1.00 98.56 107 ALA A N 1
ATOM 826 C CA . ALA A 1 107 ? 5.855 4.377 -7.746 1.00 98.56 107 ALA A CA 1
ATOM 827 C C . ALA A 1 107 ? 5.528 5.875 -7.829 1.00 98.56 107 ALA A C 1
ATOM 829 O O . ALA A 1 107 ? 4.929 6.416 -6.903 1.00 98.56 107 ALA A O 1
ATOM 830 N N . ILE A 1 108 ? 5.868 6.535 -8.943 1.00 98.50 108 ILE A N 1
ATOM 831 C CA . ILE A 1 108 ? 5.550 7.955 -9.174 1.00 98.50 108 ILE A CA 1
ATOM 832 C C . ILE A 1 108 ? 4.034 8.171 -9.155 1.00 98.50 108 ILE A C 1
ATOM 834 O O . ILE A 1 108 ? 3.541 9.084 -8.495 1.00 98.50 108 ILE A O 1
ATOM 838 N N . ALA A 1 109 ? 3.285 7.317 -9.853 1.00 98.56 109 ALA A N 1
ATOM 839 C CA . ALA A 1 109 ? 1.834 7.425 -9.905 1.00 98.56 109 ALA A CA 1
ATOM 840 C C . ALA A 1 109 ? 1.186 7.140 -8.546 1.00 98.56 109 ALA A C 1
ATOM 842 O O . ALA A 1 109 ? 0.307 7.886 -8.121 1.00 98.56 109 ALA A O 1
ATOM 843 N N . ALA A 1 110 ? 1.643 6.105 -7.834 1.00 98.75 110 ALA A N 1
ATOM 844 C CA . ALA A 1 110 ? 1.169 5.806 -6.488 1.00 98.75 110 ALA A CA 1
ATOM 845 C C . ALA A 1 110 ? 1.464 6.954 -5.516 1.00 98.75 110 ALA A C 1
ATOM 847 O O . ALA A 1 110 ? 0.591 7.293 -4.721 1.00 98.75 110 ALA A O 1
ATOM 848 N N . GLN A 1 111 ? 2.645 7.579 -5.600 1.00 98.69 111 GLN A N 1
ATOM 849 C CA . GLN A 1 111 ? 2.984 8.742 -4.782 1.00 98.69 111 GLN A CA 1
ATOM 850 C C . GLN A 1 111 ? 1.961 9.859 -4.985 1.00 98.69 111 GLN A C 1
ATOM 852 O O . GLN A 1 111 ? 1.323 10.259 -4.015 1.00 98.69 111 GLN A O 1
ATOM 857 N N . GLN A 1 112 ? 1.743 10.266 -6.239 1.00 98.38 112 GLN A N 1
ATOM 858 C CA . GLN A 1 112 ? 0.825 11.348 -6.591 1.00 98.38 112 GLN A CA 1
ATOM 859 C C . GLN A 1 112 ? -0.614 11.046 -6.147 1.00 98.38 112 GLN A C 1
ATOM 861 O O . GLN A 1 112 ? -1.250 11.873 -5.502 1.00 98.38 112 GLN A O 1
ATOM 866 N N . ILE A 1 113 ? -1.121 9.843 -6.441 1.00 9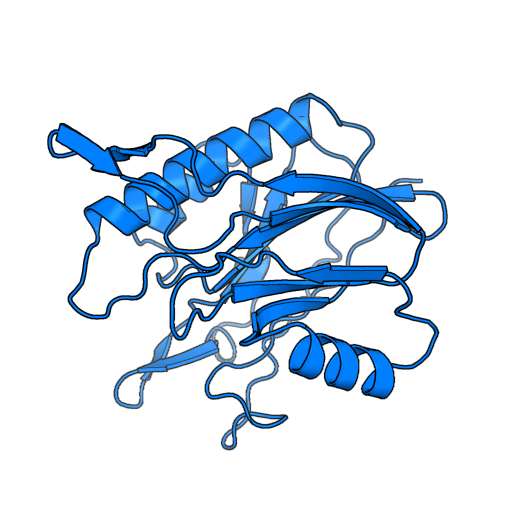8.75 113 ILE A N 1
ATOM 867 C CA . ILE A 1 113 ? -2.491 9.439 -6.088 1.00 98.75 113 ILE A CA 1
ATOM 868 C C . ILE A 1 113 ? -2.685 9.443 -4.568 1.00 98.75 113 ILE A C 1
ATOM 870 O O . ILE A 1 113 ? -3.680 9.968 -4.068 1.00 98.75 113 ILE A O 1
ATOM 874 N N . VAL A 1 114 ? -1.743 8.865 -3.817 1.00 98.81 114 VAL A N 1
ATOM 875 C CA . VAL A 1 114 ? -1.840 8.776 -2.354 1.00 98.81 114 VAL A CA 1
ATOM 876 C C . VAL A 1 114 ? -1.769 10.167 -1.725 1.00 98.81 114 VAL A C 1
ATOM 878 O O . VAL A 1 114 ? -2.527 10.439 -0.792 1.00 98.81 114 VAL A O 1
ATOM 881 N N . THR A 1 115 ? -0.900 11.055 -2.219 1.00 98.62 115 THR A N 1
ATOM 882 C CA . THR A 1 115 ? -0.822 12.433 -1.717 1.00 98.62 115 THR A CA 1
ATOM 883 C C . THR A 1 115 ? -2.069 13.236 -2.060 1.00 98.62 115 THR A C 1
ATOM 885 O O . THR A 1 115 ? -2.605 13.883 -1.167 1.00 98.62 115 THR A O 1
ATOM 888 N N . ASP A 1 116 ? -2.601 13.126 -3.281 1.00 98.50 116 ASP A N 1
ATOM 889 C CA . ASP A 1 116 ? -3.828 13.828 -3.685 1.00 98.50 116 ASP A CA 1
ATOM 890 C C . ASP A 1 116 ? -5.024 13.404 -2.826 1.00 98.50 116 ASP A C 1
ATOM 892 O O . ASP A 1 116 ? -5.817 14.233 -2.376 1.00 98.50 116 ASP A O 1
ATOM 896 N N . VAL A 1 117 ? -5.140 12.104 -2.538 1.00 98.69 117 VAL A N 1
ATOM 897 C CA . VAL A 1 117 ? -6.184 11.584 -1.647 1.00 98.69 117 VAL A CA 1
ATOM 898 C C . VAL A 1 117 ? -5.970 12.048 -0.207 1.00 98.69 117 VAL A C 1
ATOM 900 O O . VAL A 1 117 ? -6.937 12.407 0.460 1.00 98.69 117 VAL A O 1
ATOM 903 N N . ALA A 1 118 ? -4.729 12.102 0.278 1.00 98.50 118 ALA A N 1
ATOM 904 C CA . ALA A 1 118 ? -4.427 12.631 1.607 1.00 98.50 118 ALA A CA 1
ATOM 905 C C . ALA A 1 118 ? -4.744 14.128 1.746 1.00 98.50 118 ALA A C 1
ATOM 907 O O . ALA A 1 118 ? -5.237 14.549 2.789 1.00 98.50 118 ALA A O 1
ATOM 908 N N . GLU A 1 119 ? -4.500 14.925 0.705 1.00 98.12 119 GLU A N 1
ATOM 909 C CA . GLU A 1 119 ? -4.852 16.348 0.667 1.00 98.12 119 GLU A CA 1
ATOM 910 C C . GLU A 1 119 ? -6.366 16.573 0.585 1.00 98.12 119 GLU A C 1
ATOM 912 O O . GLU A 1 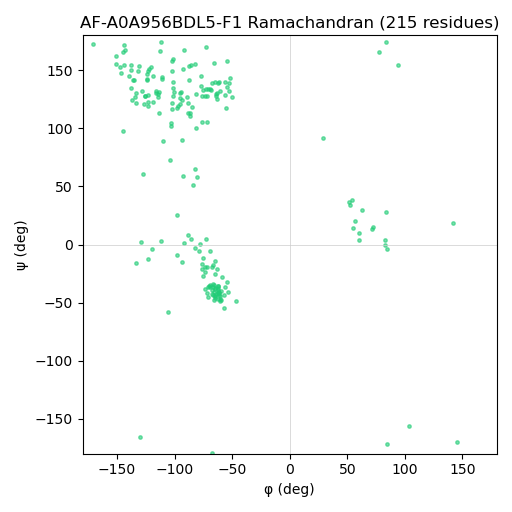119 ? -6.886 17.510 1.192 1.00 98.12 119 GLU A O 1
ATOM 917 N N . ALA A 1 120 ? -7.084 15.707 -0.135 1.00 98.38 120 ALA A N 1
ATOM 918 C CA . ALA A 1 120 ? -8.541 15.756 -0.237 1.00 98.38 120 ALA A CA 1
ATOM 919 C C . ALA A 1 120 ? -9.260 15.274 1.037 1.00 98.38 120 ALA A C 1
ATOM 921 O O . ALA A 1 120 ? -10.404 15.667 1.269 1.00 98.38 120 ALA A O 1
ATOM 922 N N . HIS A 1 121 ? -8.597 14.445 1.850 1.00 98.12 121 HIS A N 1
ATOM 923 C CA . HIS A 1 121 ? -9.132 13.837 3.072 1.00 98.12 121 HIS A CA 1
ATOM 924 C C . HIS A 1 121 ? -8.220 14.083 4.290 1.00 98.12 121 HIS A C 1
ATOM 926 O O . HIS A 1 121 ? -7.721 13.126 4.895 1.00 98.12 121 HIS A O 1
ATOM 932 N N . PRO A 1 122 ? -7.980 15.349 4.686 1.00 97.56 122 PRO A N 1
ATOM 933 C CA . PRO A 1 122 ? -7.067 15.671 5.784 1.00 97.56 122 PRO A CA 1
ATOM 934 C C . PRO A 1 122 ? -7.528 15.108 7.141 1.00 97.56 122 PRO A C 1
ATOM 936 O O . PRO A 1 122 ? -6.716 14.944 8.052 1.00 97.56 122 PRO A O 1
ATOM 939 N N . GLU A 1 123 ? -8.818 14.800 7.298 1.00 97.44 123 GLU A N 1
ATOM 940 C CA . GLU A 1 123 ? -9.403 14.168 8.482 1.00 97.44 123 GLU A CA 1
ATOM 941 C C . GLU A 1 123 ? -9.127 12.662 8.587 1.00 97.44 123 GLU A C 1
ATOM 943 O O . GLU A 1 123 ? -9.218 12.101 9.680 1.00 97.44 123 GLU A O 1
ATOM 948 N N . ALA A 1 124 ? -8.805 12.000 7.474 1.00 98.12 124 ALA A N 1
ATOM 949 C CA . ALA A 1 124 ? -8.561 10.565 7.429 1.00 98.12 124 ALA A CA 1
ATOM 950 C C . ALA A 1 124 ? -7.111 10.232 7.774 1.00 98.12 124 ALA A C 1
ATOM 952 O O . ALA A 1 124 ? -6.199 11.016 7.543 1.00 98.12 124 ALA A O 1
ATOM 953 N N . MET A 1 125 ? -6.870 9.025 8.280 1.00 98.44 125 MET A N 1
ATOM 954 C CA . MET A 1 125 ? -5.539 8.430 8.177 1.00 98.44 125 MET A CA 1
ATOM 955 C C . MET A 1 125 ? -5.388 7.813 6.790 1.00 98.44 125 MET A C 1
ATOM 957 O O . MET A 1 125 ? -6.238 7.021 6.397 1.00 98.44 125 MET A O 1
ATOM 961 N N . VAL A 1 126 ? -4.308 8.129 6.073 1.00 98.81 126 VAL A N 1
ATOM 962 C CA . VAL A 1 126 ? -4.045 7.576 4.734 1.00 98.81 126 VAL A CA 1
ATOM 963 C C . VAL A 1 126 ? -2.747 6.775 4.736 1.00 98.81 126 VAL A C 1
ATOM 965 O O . VAL A 1 126 ? -1.683 7.293 5.091 1.00 98.81 126 VAL A O 1
ATOM 968 N N . LEU A 1 127 ? -2.845 5.500 4.356 1.00 98.88 127 LEU A N 1
ATOM 969 C CA . LEU A 1 127 ? -1.739 4.545 4.335 1.00 98.88 127 LEU A CA 1
ATOM 970 C C . LEU A 1 127 ? -1.577 3.926 2.944 1.00 98.88 127 LEU A C 1
ATOM 972 O O . LEU A 1 127 ? -2.567 3.588 2.304 1.00 98.88 127 LEU A O 1
ATOM 976 N N . LEU A 1 128 ? -0.337 3.696 2.526 1.00 98.88 128 LEU A N 1
ATOM 977 C CA . LEU A 1 128 ? 0.022 2.840 1.392 1.00 98.88 128 LEU A CA 1
ATOM 978 C C . LEU A 1 128 ? 0.808 1.647 1.933 1.00 98.88 128 LEU A C 1
ATOM 980 O O . LEU A 1 128 ? 1.751 1.841 2.696 1.00 98.88 128 LEU A O 1
ATOM 984 N N . ALA A 1 129 ? 0.432 0.423 1.570 1.00 98.81 129 ALA A N 1
ATOM 985 C CA . ALA A 1 129 ? 1.123 -0.770 2.045 1.00 98.81 129 ALA A CA 1
ATOM 986 C C . ALA A 1 129 ? 1.148 -1.907 1.019 1.00 98.81 129 ALA A C 1
ATOM 988 O O . ALA A 1 129 ? 0.192 -2.106 0.265 1.00 98.81 129 ALA A O 1
ATOM 989 N N . GLY A 1 130 ? 2.227 -2.687 1.050 1.00 98.31 130 GLY A N 1
ATOM 990 C CA . GLY A 1 130 ? 2.373 -3.920 0.282 1.00 98.31 130 GLY A CA 1
ATOM 991 C C . GLY A 1 130 ? 3.794 -4.183 -0.196 1.00 98.31 130 GLY A C 1
ATOM 992 O O . GLY A 1 130 ? 4.724 -3.480 0.202 1.00 98.31 130 GLY A O 1
ATOM 993 N N . ASP A 1 131 ? 3.931 -5.184 -1.064 1.00 98.25 131 ASP A N 1
ATOM 994 C CA . ASP A 1 131 ? 5.179 -5.516 -1.750 1.00 98.25 131 ASP A CA 1
ATOM 995 C C . ASP A 1 131 ? 5.438 -4.518 -2.888 1.00 98.25 131 ASP A C 1
ATOM 997 O O . ASP A 1 131 ? 4.795 -4.535 -3.945 1.00 98.25 131 ASP A O 1
ATOM 1001 N N . LEU A 1 132 ? 6.391 -3.615 -2.673 1.00 98.31 132 LEU A N 1
ATOM 1002 C CA . LEU A 1 132 ? 6.778 -2.615 -3.668 1.00 98.31 132 LEU A CA 1
ATOM 1003 C C . LEU A 1 132 ? 7.935 -3.098 -4.551 1.00 98.31 132 LEU A C 1
ATOM 1005 O O . LEU A 1 132 ? 8.353 -2.374 -5.455 1.00 98.31 132 LEU A O 1
ATOM 1009 N N . ASN A 1 133 ? 8.414 -4.327 -4.327 1.00 97.94 133 ASN A N 1
ATOM 1010 C CA . ASN A 1 133 ? 9.418 -5.022 -5.125 1.00 97.94 133 ASN A CA 1
ATOM 1011 C C . ASN A 1 133 ? 10.750 -4.276 -5.286 1.00 97.94 133 ASN A C 1
ATOM 1013 O O . ASN A 1 133 ? 11.515 -4.563 -6.211 1.00 97.94 133 ASN A O 1
ATOM 1017 N N . ASP A 1 134 ? 11.055 -3.320 -4.412 1.00 97.69 134 ASP A N 1
ATOM 1018 C CA . ASP A 1 134 ? 12.317 -2.592 -4.441 1.00 97.69 134 ASP A CA 1
ATOM 1019 C C . ASP A 1 134 ? 12.732 -2.121 -3.045 1.00 97.69 134 ASP A C 1
ATOM 1021 O O . ASP A 1 134 ? 11.929 -2.116 -2.119 1.00 97.69 134 ASP A O 1
ATOM 1025 N N . GLU A 1 135 ? 14.010 -1.787 -2.887 1.00 97.06 135 GLU A N 1
ATOM 1026 C CA . GLU A 1 135 ? 14.633 -1.578 -1.573 1.00 97.06 135 GLU A CA 1
ATOM 1027 C C . GLU A 1 135 ? 14.774 -0.084 -1.227 1.00 97.06 135 GLU A C 1
ATOM 1029 O O . GLU A 1 135 ? 14.777 0.764 -2.128 1.00 97.06 135 GLU A O 1
ATOM 1034 N N . PRO A 1 136 ? 14.937 0.284 0.059 1.00 96.56 136 PRO A N 1
ATOM 1035 C CA . PRO A 1 136 ? 15.253 1.660 0.444 1.00 96.56 136 PRO A CA 1
ATOM 1036 C C . PRO A 1 136 ? 16.473 2.217 -0.309 1.00 96.56 136 PRO A C 1
ATOM 1038 O O . PRO A 1 136 ? 17.515 1.565 -0.373 1.00 96.56 136 PRO A O 1
ATOM 1041 N N . GLY A 1 137 ? 16.358 3.434 -0.852 1.00 96.75 137 GLY A N 1
ATOM 1042 C CA . GLY A 1 137 ? 17.399 4.070 -1.673 1.00 96.75 137 GLY A CA 1
ATOM 1043 C C . GLY A 1 137 ? 17.398 3.654 -3.150 1.00 96.75 137 GLY A C 1
ATOM 1044 O O . GLY A 1 137 ? 18.294 4.043 -3.900 1.00 96.75 137 GLY A O 1
ATOM 1045 N N . SER A 1 138 ? 16.433 2.835 -3.580 1.00 97.75 138 SER A N 1
ATOM 1046 C CA . SER A 1 138 ? 16.175 2.581 -4.999 1.00 97.75 138 SER A CA 1
ATOM 1047 C C . SER A 1 138 ? 15.313 3.696 -5.614 1.00 97.75 138 SER A C 1
ATOM 1049 O O . SER A 1 138 ? 14.522 4.318 -4.900 1.00 97.75 138 SER A O 1
ATOM 1051 N N . PRO A 1 139 ? 15.376 3.924 -6.943 1.00 98.06 139 PRO A N 1
ATOM 1052 C CA . PRO A 1 139 ? 14.579 4.969 -7.588 1.00 98.06 139 PRO A CA 1
ATOM 1053 C C . PRO A 1 139 ? 13.063 4.901 -7.310 1.00 98.06 139 PRO A C 1
ATOM 1055 O O . PRO A 1 139 ? 12.478 5.959 -7.083 1.00 98.06 139 PRO A O 1
ATOM 1058 N N . PRO A 1 140 ? 12.399 3.722 -7.286 1.00 98.12 140 PRO A N 1
ATOM 1059 C CA . PRO A 1 140 ? 10.982 3.648 -6.919 1.00 98.12 140 PRO A CA 1
ATOM 1060 C C . PRO A 1 140 ? 10.693 4.104 -5.479 1.00 98.12 140 PRO A C 1
ATOM 1062 O O . PRO A 1 140 ? 9.717 4.816 -5.247 1.00 98.12 140 PRO A O 1
ATOM 1065 N N . LEU A 1 141 ? 11.536 3.741 -4.507 1.00 98.44 141 LEU A N 1
ATOM 1066 C CA . LEU A 1 141 ? 11.329 4.133 -3.106 1.00 98.44 141 LEU A CA 1
ATOM 1067 C C . LEU A 1 141 ? 11.652 5.614 -2.890 1.00 98.44 141 LEU A C 1
ATOM 1069 O O . LEU A 1 141 ? 10.901 6.301 -2.201 1.00 98.44 141 LEU A O 1
ATOM 1073 N N . ASP A 1 142 ? 12.694 6.129 -3.541 1.00 98.50 142 ASP A N 1
ATOM 1074 C CA . ASP A 1 142 ? 13.020 7.558 -3.527 1.00 98.50 142 ASP A CA 1
ATOM 1075 C C . ASP A 1 142 ? 11.890 8.399 -4.145 1.00 98.50 142 ASP A C 1
ATOM 1077 O O . ASP A 1 142 ? 11.593 9.494 -3.662 1.00 98.50 142 ASP A O 1
ATOM 1081 N N . ALA A 1 143 ? 11.219 7.885 -5.184 1.00 98.44 143 ALA A N 1
ATOM 1082 C CA . ALA A 1 143 ? 10.057 8.537 -5.779 1.00 98.44 143 ALA A CA 1
ATOM 1083 C C . ALA A 1 143 ? 8.873 8.618 -4.805 1.00 98.44 143 ALA A C 1
ATOM 1085 O O . ALA A 1 143 ? 8.208 9.648 -4.765 1.00 98.44 143 ALA A O 1
ATOM 1086 N N . LEU A 1 144 ? 8.631 7.585 -3.990 1.00 98.69 144 LEU A N 1
ATOM 1087 C CA . LEU A 1 144 ? 7.590 7.602 -2.952 1.00 98.69 144 LEU A CA 1
ATOM 1088 C C . LEU A 1 144 ? 7.929 8.552 -1.795 1.00 98.69 144 LEU A C 1
ATOM 1090 O O . LEU A 1 144 ? 7.042 9.205 -1.251 1.00 98.69 144 LEU A O 1
ATOM 1094 N N . GLU A 1 145 ? 9.205 8.646 -1.424 1.00 98.31 145 GLU A N 1
ATOM 1095 C CA . GLU A 1 145 ? 9.695 9.511 -0.340 1.00 98.31 145 GLU A CA 1
ATOM 1096 C C . GLU A 1 145 ? 9.907 10.970 -0.763 1.00 98.31 145 GLU A C 1
ATOM 1098 O O . GLU A 1 145 ? 10.266 11.820 0.063 1.00 98.31 145 GLU A O 1
ATOM 1103 N N . VAL A 1 146 ? 9.685 11.285 -2.042 1.00 94.75 146 VAL A N 1
ATOM 1104 C CA . VAL A 1 146 ? 9.950 12.607 -2.601 1.00 94.75 146 VAL A CA 1
ATOM 1105 C C . VAL A 1 146 ? 9.224 13.688 -1.794 1.00 94.75 146 VAL A C 1
ATOM 1107 O O . VAL A 1 146 ? 8.070 13.544 -1.390 1.00 94.75 146 VAL A O 1
ATOM 1110 N N . ARG A 1 147 ? 9.940 14.781 -1.499 1.00 91.88 147 ARG A N 1
ATOM 1111 C CA . ARG A 1 147 ? 9.457 15.921 -0.689 1.00 91.88 147 ARG A CA 1
ATOM 1112 C C . ARG A 1 147 ? 9.032 15.574 0.751 1.00 91.88 147 ARG A C 1
ATOM 1114 O O . ARG A 1 147 ? 8.614 16.470 1.479 1.00 91.88 147 ARG A O 1
ATOM 1121 N N . GLY A 1 148 ? 9.190 14.324 1.193 1.00 95.00 148 GLY A N 1
ATOM 1122 C CA . GLY A 1 148 ? 8.864 13.870 2.545 1.00 95.00 148 GLY A CA 1
ATOM 1123 C C . GLY A 1 148 ? 7.365 13.764 2.842 1.00 95.00 148 GLY A C 1
ATOM 1124 O O . GLY A 1 148 ? 6.995 13.686 4.015 1.00 95.00 148 GLY A O 1
ATOM 1125 N N . GLU A 1 149 ? 6.510 13.775 1.815 1.00 97.56 149 GLU A N 1
ATOM 1126 C CA . GLU A 1 149 ? 5.044 13.751 1.943 1.00 97.56 149 GLU A CA 1
ATOM 1127 C C . GLU A 1 149 ? 4.527 12.389 2.416 1.00 97.56 149 GLU A C 1
ATOM 1129 O O . GLU A 1 149 ? 3.596 12.326 3.225 1.00 97.56 149 GLU A O 1
ATOM 1134 N N . LEU A 1 150 ? 5.168 11.306 1.967 1.00 98.56 150 LEU A N 1
ATOM 1135 C CA . LEU A 1 150 ? 4.937 9.956 2.464 1.00 98.56 150 LEU A CA 1
ATOM 1136 C C . LEU A 1 150 ? 6.066 9.555 3.420 1.00 98.56 150 LEU A C 1
ATOM 1138 O O . LEU A 1 150 ? 7.246 9.535 3.080 1.00 98.56 150 LEU A O 1
ATOM 1142 N N . GLU A 1 151 ? 5.694 9.226 4.651 1.00 98.25 151 GLU A N 1
ATOM 1143 C CA . GLU A 1 151 ? 6.587 8.729 5.690 1.00 98.25 151 GLU A CA 1
ATOM 1144 C C . GLU A 1 151 ? 6.695 7.205 5.602 1.00 98.25 151 GLU A C 1
ATOM 1146 O O . GLU A 1 151 ? 5.717 6.509 5.887 1.00 98.25 151 GLU A O 1
ATOM 1151 N N . ARG A 1 152 ? 7.874 6.670 5.252 1.00 98.31 152 ARG A N 1
ATOM 1152 C CA . ARG A 1 152 ? 8.112 5.220 5.274 1.00 98.31 152 ARG A CA 1
ATOM 1153 C C . ARG A 1 152 ? 8.201 4.708 6.711 1.00 98.31 152 ARG A C 1
ATOM 1155 O O . ARG A 1 152 ? 9.219 4.849 7.381 1.00 98.31 152 ARG A O 1
ATOM 1162 N N . ILE A 1 153 ? 7.149 4.038 7.163 1.00 98.44 153 ILE A N 1
ATOM 1163 C CA . ILE A 1 153 ? 7.038 3.454 8.504 1.00 98.44 153 ILE A CA 1
ATOM 1164 C C . ILE A 1 153 ? 8.038 2.315 8.699 1.00 98.44 153 ILE A C 1
ATOM 1166 O O . ILE A 1 153 ? 8.636 2.186 9.762 1.00 98.44 153 ILE A O 1
ATOM 1170 N N . THR A 1 154 ? 8.296 1.523 7.658 1.00 97.38 154 THR A N 1
ATOM 1171 C CA . THR A 1 154 ? 9.284 0.433 7.717 1.00 97.38 154 THR A CA 1
ATOM 1172 C C . THR A 1 154 ? 10.731 0.915 7.817 1.00 97.38 154 THR A C 1
ATOM 1174 O O . THR A 1 154 ? 11.619 0.092 8.004 1.00 97.38 154 THR A O 1
ATOM 1177 N N . ALA A 1 155 ? 11.000 2.224 7.723 1.00 97.38 155 ALA A N 1
ATOM 1178 C CA . ALA A 1 155 ? 12.317 2.780 8.043 1.00 97.38 155 ALA A CA 1
ATOM 1179 C C . ALA A 1 155 ? 12.654 2.678 9.544 1.00 97.38 155 ALA A C 1
ATOM 1181 O O . ALA A 1 155 ? 13.822 2.745 9.908 1.00 97.38 155 ALA A O 1
ATOM 1182 N N . ASP A 1 156 ? 11.643 2.497 10.399 1.00 97.38 156 ASP A N 1
ATOM 1183 C CA . ASP A 1 156 ? 11.773 2.348 11.854 1.00 97.38 156 ASP A CA 1
ATOM 1184 C C . ASP A 1 156 ? 11.990 0.880 12.289 1.00 97.38 156 ASP A C 1
ATOM 1186 O O . ASP A 1 156 ? 11.952 0.556 13.477 1.00 97.38 156 ASP A O 1
ATOM 1190 N N . LEU A 1 157 ? 12.203 -0.037 11.335 1.00 96.44 157 LEU A N 1
ATOM 1191 C CA . LEU A 1 157 ? 12.590 -1.414 11.641 1.00 96.44 157 LEU A CA 1
ATOM 1192 C C . LEU A 1 157 ? 14.005 -1.453 12.250 1.00 96.44 157 LEU A C 1
ATOM 1194 O O . LEU A 1 157 ? 14.905 -0.766 11.759 1.00 96.44 157 LEU A O 1
ATOM 1198 N N . PRO A 1 158 ? 14.248 -2.287 13.280 1.00 92.69 158 PRO A N 1
ATOM 1199 C CA . PRO A 1 158 ? 15.599 -2.539 13.765 1.00 92.69 158 PRO A CA 1
ATOM 1200 C C . PRO A 1 158 ? 16.500 -3.048 12.627 1.00 92.69 158 PRO A C 1
ATOM 1202 O O . PRO A 1 158 ? 16.060 -3.907 11.865 1.00 92.69 158 PRO A O 1
ATOM 1205 N N . PRO A 1 159 ? 17.771 -2.612 12.521 1.00 88.00 159 PRO A N 1
ATOM 1206 C CA . PRO A 1 159 ? 18.643 -3.005 11.409 1.00 88.00 159 PRO A CA 1
ATOM 1207 C C . PRO A 1 159 ? 18.796 -4.520 11.201 1.00 88.00 159 PRO A C 1
ATOM 1209 O O . PRO A 1 159 ? 18.945 -4.963 10.069 1.00 88.00 159 PRO A O 1
ATOM 1212 N N . GLY A 1 160 ? 18.746 -5.321 12.273 1.00 86.81 160 GLY A N 1
ATOM 1213 C CA . GLY A 1 160 ? 18.810 -6.788 12.185 1.00 86.81 160 GLY A CA 1
ATOM 1214 C C . GLY A 1 160 ? 17.530 -7.451 11.659 1.00 86.81 160 GLY A C 1
ATOM 1215 O O . GLY A 1 160 ? 17.590 -8.576 11.170 1.00 86.81 160 GLY A O 1
ATOM 1216 N N . ASP A 1 161 ? 16.405 -6.736 11.709 1.00 87.69 161 ASP A N 1
ATOM 1217 C CA . ASP A 1 161 ? 15.072 -7.223 11.341 1.00 87.69 161 ASP A CA 1
ATOM 1218 C C . ASP A 1 161 ? 14.539 -6.543 10.066 1.00 87.69 161 ASP A C 1
ATOM 1220 O O . ASP A 1 161 ? 13.409 -6.788 9.652 1.00 87.69 161 ASP A O 1
ATOM 1224 N N . ALA A 1 162 ? 15.332 -5.672 9.435 1.00 92.56 162 ALA A N 1
ATOM 1225 C CA . ALA A 1 162 ? 14.954 -4.892 8.259 1.00 92.56 162 ALA A CA 1
ATOM 1226 C C . ALA A 1 162 ? 15.066 -5.711 6.960 1.00 92.56 162 ALA A C 1
ATOM 1228 O O . ALA A 1 162 ? 15.799 -5.351 6.042 1.00 92.56 162 ALA A O 1
ATOM 1229 N N . TRP A 1 163 ? 14.350 -6.829 6.896 1.00 94.12 163 TRP A N 1
ATOM 1230 C CA . TRP A 1 163 ? 14.174 -7.648 5.699 1.00 94.12 163 TRP A CA 1
ATOM 1231 C C . TRP A 1 163 ? 12.788 -8.284 5.721 1.00 94.12 163 TRP A C 1
ATOM 1233 O O . TRP A 1 163 ? 12.224 -8.478 6.794 1.00 94.12 163 TRP A O 1
ATOM 1243 N N . THR A 1 164 ? 12.245 -8.575 4.541 1.00 94.50 164 THR A N 1
ATOM 1244 C CA . THR A 1 164 ? 10.951 -9.247 4.367 1.00 94.50 164 THR A CA 1
ATOM 1245 C C . THR A 1 164 ? 11.004 -10.373 3.345 1.00 94.50 164 THR A C 1
ATOM 1247 O O . THR A 1 164 ? 10.145 -11.237 3.380 1.00 94.50 164 THR A O 1
ATOM 1250 N N . PHE A 1 165 ? 12.041 -10.450 2.507 1.00 93.44 165 PHE A N 1
ATOM 1251 C CA . PHE A 1 165 ? 12.216 -11.518 1.522 1.00 93.44 165 PHE A CA 1
ATOM 1252 C C . PHE A 1 165 ? 13.670 -11.998 1.471 1.00 93.44 165 PHE A C 1
ATOM 1254 O O . PHE A 1 165 ? 14.598 -11.225 1.724 1.00 93.44 165 PHE A O 1
ATOM 1261 N N . ARG A 1 166 ? 13.900 -13.274 1.129 1.00 91.69 166 ARG A N 1
ATOM 1262 C CA . ARG A 1 166 ? 15.252 -13.837 0.961 1.00 91.69 166 ARG A CA 1
ATOM 1263 C C . ARG A 1 166 ? 15.612 -13.991 -0.512 1.00 91.69 166 ARG A C 1
ATOM 1265 O O . ARG A 1 166 ? 15.282 -14.987 -1.150 1.00 91.69 166 ARG A O 1
ATOM 1272 N N . TYR A 1 167 ? 16.424 -13.073 -1.022 1.00 89.62 167 TYR A N 1
ATOM 1273 C CA . TYR A 1 167 ? 16.982 -13.166 -2.365 1.00 89.62 167 TYR A CA 1
ATOM 1274 C C . TYR A 1 167 ? 18.404 -13.730 -2.332 1.00 89.62 167 TYR A C 1
ATOM 1276 O O . TYR A 1 167 ? 19.315 -13.143 -1.753 1.00 89.62 167 TYR A O 1
ATOM 1284 N N . ARG A 1 168 ? 18.617 -14.898 -2.956 1.00 90.31 168 ARG A N 1
ATOM 1285 C CA . ARG A 1 168 ? 19.934 -15.576 -3.028 1.00 90.31 168 ARG A CA 1
ATOM 1286 C C . ARG A 1 168 ? 20.623 -15.739 -1.660 1.00 90.31 168 ARG A C 1
ATOM 1288 O O . ARG A 1 168 ? 21.842 -15.644 -1.552 1.00 90.31 168 ARG A O 1
ATOM 1295 N N . GLY A 1 169 ? 19.831 -16.000 -0.620 1.00 88.75 169 GLY A N 1
ATOM 1296 C CA . GLY A 1 169 ? 20.309 -16.181 0.754 1.00 88.75 169 GLY A CA 1
ATOM 1297 C C . GLY A 1 169 ? 20.507 -14.886 1.547 1.00 88.75 169 GLY A C 1
ATOM 1298 O O . GLY A 1 169 ? 20.799 -14.964 2.738 1.00 88.75 169 GLY A O 1
ATOM 1299 N N . GLN A 1 170 ? 20.310 -13.718 0.932 1.00 90.88 170 GLN A N 1
ATOM 1300 C CA . GLN A 1 170 ? 20.361 -12.415 1.589 1.00 90.88 170 GLN A CA 1
ATOM 1301 C C . GLN A 1 170 ? 18.946 -11.897 1.870 1.00 90.88 170 GLN A C 1
ATOM 1303 O O . GLN A 1 170 ? 18.080 -11.957 1.000 1.00 90.88 170 GLN A O 1
ATOM 1308 N N . GLY A 1 171 ? 18.720 -11.391 3.083 1.00 92.75 171 GLY A N 1
ATOM 1309 C CA . GLY A 1 171 ? 17.487 -10.684 3.421 1.00 92.75 171 GLY A CA 1
ATOM 1310 C C . GLY A 1 171 ? 17.455 -9.311 2.751 1.00 92.75 171 GLY A C 1
ATOM 1311 O O . GLY A 1 171 ? 18.406 -8.545 2.901 1.00 92.75 171 GLY A O 1
ATOM 1312 N N . ILE A 1 172 ? 16.373 -9.020 2.034 1.00 95.06 172 ILE A N 1
ATOM 1313 C CA . ILE A 1 172 ? 16.073 -7.714 1.442 1.00 95.06 172 ILE A CA 1
ATOM 1314 C C . ILE A 1 172 ? 14.715 -7.222 1.949 1.00 95.06 172 ILE A C 1
ATOM 1316 O O . ILE A 1 172 ? 13.842 -8.029 2.275 1.00 95.06 172 ILE A O 1
ATOM 1320 N N . LEU A 1 173 ? 14.543 -5.905 2.052 1.00 96.56 173 LEU A N 1
ATOM 1321 C CA . LEU A 1 173 ? 13.300 -5.274 2.502 1.00 96.56 173 LEU A CA 1
ATOM 1322 C C . LEU A 1 173 ? 12.557 -4.710 1.294 1.00 96.56 173 LEU A C 1
ATOM 1324 O O . LEU A 1 173 ? 12.970 -3.673 0.781 1.00 96.56 173 LEU A O 1
ATOM 1328 N N . ILE A 1 174 ? 11.489 -5.390 0.877 1.00 97.56 174 ILE A N 1
ATOM 1329 C CA . ILE A 1 174 ? 10.673 -5.007 -0.290 1.00 97.56 174 ILE A CA 1
ATOM 1330 C C . ILE A 1 174 ? 9.191 -4.795 0.045 1.00 97.56 174 ILE A C 1
ATOM 1332 O O . ILE A 1 174 ? 8.458 -4.190 -0.738 1.00 97.56 174 ILE A O 1
ATOM 1336 N N . ASP A 1 175 ? 8.759 -5.210 1.239 1.00 98.06 175 ASP A N 1
ATOM 1337 C CA . ASP A 1 175 ? 7.423 -4.934 1.757 1.00 98.06 175 ASP A CA 1
ATOM 1338 C C . ASP A 1 175 ? 7.454 -3.691 2.642 1.00 98.06 175 ASP A C 1
ATOM 1340 O O . ASP A 1 175 ? 8.219 -3.583 3.609 1.00 98.06 175 ASP A O 1
ATOM 1344 N N . HIS A 1 176 ? 6.595 -2.731 2.317 1.00 98.56 176 HIS A N 1
ATOM 1345 C CA . HIS A 1 176 ? 6.628 -1.410 2.922 1.00 98.56 176 HIS A CA 1
ATOM 1346 C C . HIS A 1 176 ? 5.261 -0.961 3.416 1.00 98.56 176 HIS A C 1
ATOM 1348 O O . HIS A 1 176 ? 4.214 -1.347 2.902 1.00 98.56 176 HIS A O 1
ATOM 1354 N N . ILE A 1 177 ? 5.297 -0.085 4.418 1.00 98.75 177 ILE A N 1
ATOM 1355 C CA . ILE A 1 177 ? 4.154 0.694 4.882 1.00 98.75 177 ILE A CA 1
ATOM 1356 C C . ILE A 1 177 ? 4.576 2.158 4.846 1.00 98.75 177 ILE A C 1
ATOM 1358 O O . ILE A 1 177 ? 5.600 2.528 5.422 1.00 98.75 177 ILE A O 1
ATOM 1362 N N . PHE A 1 178 ? 3.769 2.982 4.197 1.00 98.81 178 PHE A N 1
ATOM 1363 C CA . PHE A 1 178 ? 3.893 4.426 4.132 1.00 98.81 178 PHE A CA 1
ATOM 1364 C C . PHE A 1 178 ? 2.662 5.079 4.746 1.00 98.81 178 PHE A C 1
ATOM 1366 O O . PHE A 1 178 ? 1.541 4.590 4.597 1.00 98.81 178 PHE A O 1
ATOM 1373 N N . ARG A 1 179 ? 2.870 6.213 5.409 1.00 98.50 179 ARG A N 1
ATOM 1374 C CA . ARG A 1 179 ? 1.805 7.091 5.897 1.00 98.50 179 ARG A CA 1
ATOM 1375 C C . ARG A 1 179 ? 1.895 8.434 5.186 1.00 98.50 179 ARG A C 1
ATOM 1377 O O . ARG A 1 179 ? 2.956 9.052 5.199 1.00 98.50 179 ARG A O 1
ATOM 1384 N N . ALA A 1 180 ? 0.786 8.932 4.652 1.00 98.44 180 ALA A N 1
ATOM 1385 C CA . ALA A 1 180 ? 0.746 10.300 4.145 1.00 98.44 180 ALA A CA 1
ATOM 1386 C C . ALA A 1 180 ? 0.728 11.310 5.306 1.00 98.44 180 ALA A C 1
ATOM 1388 O O . ALA A 1 180 ? -0.094 11.215 6.219 1.00 98.44 180 ALA A O 1
ATOM 1389 N N . ARG A 1 181 ? 1.641 12.288 5.290 1.00 95.81 181 ARG A N 1
ATOM 1390 C CA . ARG A 1 181 ? 1.792 13.272 6.378 1.00 95.81 181 ARG A CA 1
ATOM 1391 C C . ARG A 1 181 ? 0.709 14.345 6.398 1.00 95.81 181 ARG A C 1
ATOM 1393 O O . ARG A 1 181 ? 0.449 14.884 7.471 1.00 95.81 181 ARG A O 1
ATOM 1400 N N . ALA A 1 182 ? 0.114 14.651 5.245 1.00 92.12 182 ALA A N 1
ATOM 1401 C CA . ALA A 1 182 ? -0.960 15.638 5.115 1.00 92.12 182 ALA A CA 1
ATOM 1402 C C . ALA A 1 182 ? -2.263 15.203 5.815 1.00 92.12 182 ALA A C 1
ATOM 1404 O O . ALA A 1 182 ? -3.108 16.045 6.105 1.00 92.12 182 ALA A O 1
ATOM 1405 N N . ALA A 1 183 ? -2.391 13.908 6.123 1.00 91.25 183 ALA A N 1
ATOM 1406 C CA . ALA A 1 183 ? -3.578 13.309 6.709 1.00 91.25 183 ALA A CA 1
ATOM 1407 C C . ALA A 1 183 ? -3.427 13.045 8.221 1.00 91.25 183 ALA A C 1
ATOM 1409 O O . ALA A 1 183 ? -2.318 12.933 8.771 1.00 91.25 183 ALA A O 1
ATOM 1410 N N . ALA A 1 184 ? -4.561 12.932 8.906 1.00 94.62 184 ALA A N 1
ATOM 1411 C CA . ALA A 1 184 ? -4.650 12.726 10.342 1.00 94.62 184 ALA A CA 1
ATOM 1412 C C . ALA A 1 184 ? -4.140 11.344 10.809 1.00 94.62 184 ALA A C 1
ATOM 1414 O O . ALA A 1 184 ? -3.653 10.500 10.051 1.00 94.62 184 ALA A O 1
ATOM 1415 N N . GLY A 1 185 ? -4.221 11.124 12.123 1.00 94.50 185 GLY A N 1
ATOM 1416 C CA . GLY A 1 185 ? -3.699 9.932 12.783 1.00 94.50 185 GLY A CA 1
ATOM 1417 C C . GLY A 1 185 ? -2.179 9.961 12.961 1.00 94.50 185 GLY A C 1
ATOM 1418 O O . GLY A 1 185 ? -1.472 10.791 12.389 1.00 94.50 185 GLY A O 1
ATOM 1419 N N . ARG A 1 186 ? -1.646 9.075 13.804 1.00 96.12 186 ARG A N 1
ATOM 1420 C CA . ARG A 1 186 ? -0.208 9.017 14.112 1.00 96.12 186 ARG A CA 1
ATOM 1421 C C . ARG A 1 186 ? 0.312 7.596 14.097 1.00 96.12 186 ARG A C 1
ATOM 1423 O O . ARG A 1 186 ? -0.330 6.681 14.595 1.00 96.12 186 ARG A O 1
ATOM 1430 N N . TYR A 1 187 ? 1.522 7.430 13.579 1.00 98.00 187 TYR A N 1
ATOM 1431 C CA . TYR A 1 187 ? 2.288 6.211 13.789 1.00 98.00 187 TYR A CA 1
ATOM 1432 C C . TYR A 1 187 ? 2.735 6.110 15.255 1.00 98.00 187 TYR A C 1
ATOM 1434 O O . TYR A 1 187 ? 3.247 7.078 15.827 1.00 98.00 187 TYR A O 1
ATOM 1442 N N . VAL A 1 188 ? 2.557 4.933 15.858 1.00 98.25 188 VAL A N 1
ATOM 1443 C CA . VAL A 1 188 ? 3.105 4.616 17.180 1.00 98.25 188 VAL A CA 1
ATOM 1444 C C . VAL A 1 188 ? 4.567 4.222 16.992 1.00 98.25 188 VAL A C 1
ATOM 1446 O O . VAL A 1 188 ? 4.860 3.091 16.600 1.00 98.25 188 VAL A O 1
ATOM 1449 N N . GLN A 1 189 ? 5.481 5.155 17.258 1.00 97.25 189 GLN A N 1
ATOM 1450 C CA . GLN A 1 189 ? 6.918 4.957 17.055 1.00 97.25 189 GLN A CA 1
ATOM 1451 C C . GLN A 1 189 ? 7.439 3.690 17.753 1.00 97.25 189 GLN A C 1
ATOM 1453 O O . GLN A 1 189 ? 7.040 3.361 18.873 1.00 97.25 189 GLN A O 1
ATOM 1458 N N . GLY A 1 190 ? 8.326 2.962 17.078 1.00 96.62 190 GLY A N 1
ATOM 1459 C CA . GLY A 1 190 ? 8.901 1.708 17.543 1.00 96.62 190 GLY A CA 1
ATOM 1460 C C . GLY A 1 190 ? 7.920 0.537 17.547 1.00 96.62 190 GLY A C 1
ATOM 1461 O O . GLY A 1 190 ? 8.209 -0.480 18.183 1.00 96.62 190 GLY A O 1
ATOM 1462 N N . SER A 1 191 ? 6.755 0.646 16.895 1.00 97.62 191 SER A N 1
ATOM 1463 C CA . SER A 1 191 ? 5.774 -0.445 16.810 1.00 97.62 191 SER A CA 1
ATOM 1464 C C . SER A 1 191 ? 5.900 -1.311 15.562 1.00 97.62 191 SER A C 1
ATOM 1466 O O . SER A 1 191 ? 5.322 -2.397 15.556 1.00 97.62 191 SER A O 1
ATOM 1468 N N . VAL A 1 192 ? 6.640 -0.866 14.541 1.00 97.62 192 VAL A N 1
ATOM 1469 C CA . VAL A 1 192 ? 6.814 -1.633 13.307 1.00 97.62 192 VAL A CA 1
ATOM 1470 C C . VAL A 1 192 ? 7.640 -2.897 13.548 1.00 97.62 192 VAL A C 1
ATOM 1472 O O . VAL A 1 192 ? 8.670 -2.863 14.224 1.00 97.62 192 VAL A O 1
ATOM 1475 N N . ARG A 1 193 ? 7.185 -4.036 13.033 1.00 95.50 193 ARG A N 1
ATOM 1476 C CA . ARG A 1 193 ? 7.889 -5.323 13.095 1.00 95.50 193 ARG A CA 1
ATOM 1477 C C . ARG A 1 193 ? 7.766 -6.023 11.752 1.00 95.50 193 ARG A C 1
ATOM 1479 O O . ARG A 1 193 ? 6.660 -6.100 11.224 1.00 95.50 193 ARG A O 1
ATOM 1486 N N . ALA A 1 194 ? 8.869 -6.568 11.259 1.00 93.50 194 ALA A N 1
ATOM 1487 C CA . ALA A 1 194 ? 8.845 -7.636 10.274 1.00 93.50 194 ALA A CA 1
ATOM 1488 C C . ALA A 1 194 ? 8.780 -8.954 11.052 1.00 93.50 194 ALA A C 1
ATOM 1490 O O . ALA A 1 194 ? 9.607 -9.207 11.932 1.00 93.50 194 ALA A O 1
ATOM 1491 N N . LEU A 1 195 ? 7.747 -9.754 10.805 1.00 89.88 195 LEU A N 1
ATOM 1492 C CA . LEU A 1 195 ? 7.549 -11.052 11.446 1.00 89.88 195 LEU A CA 1
ATOM 1493 C C . LEU A 1 195 ? 8.382 -12.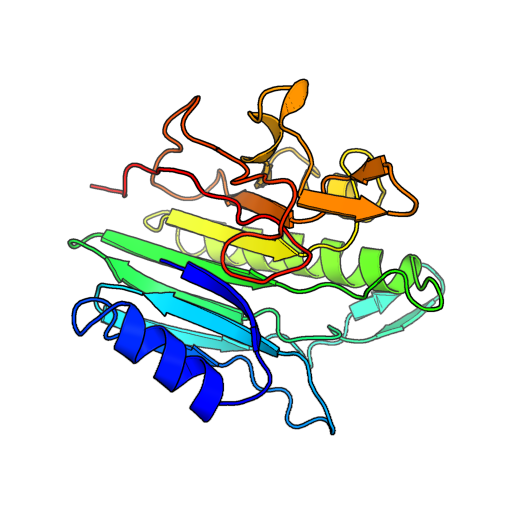103 10.716 1.00 89.88 195 LEU A C 1
ATOM 1495 O O . LEU A 1 195 ? 7.858 -13.004 10.073 1.00 89.88 195 LEU A O 1
ATOM 1499 N N . ASN A 1 196 ? 9.692 -11.909 10.802 1.00 77.31 196 ASN A N 1
ATOM 1500 C CA . ASN A 1 196 ? 10.701 -12.748 10.190 1.00 77.31 196 ASN A CA 1
ATOM 1501 C C . ASN A 1 196 ? 10.804 -14.079 10.922 1.00 77.31 196 ASN A C 1
ATOM 1503 O O . ASN A 1 196 ? 10.938 -14.120 12.146 1.00 77.31 196 ASN A O 1
ATOM 1507 N N . ASP A 1 197 ? 10.838 -15.164 10.168 1.00 67.75 197 ASP A N 1
ATOM 1508 C CA . ASP A 1 197 ? 11.236 -16.465 10.669 1.00 67.75 197 ASP A CA 1
ATOM 1509 C C . ASP A 1 197 ? 12.013 -17.239 9.593 1.00 67.75 197 ASP A C 1
ATOM 1511 O O . ASP A 1 197 ? 12.155 -16.815 8.444 1.00 67.75 197 ASP A O 1
ATOM 1515 N N . ASP A 1 198 ? 12.588 -18.373 9.984 1.00 58.62 198 ASP A N 1
ATOM 1516 C CA . ASP A 1 198 ? 13.354 -19.221 9.067 1.00 58.62 198 ASP A CA 1
ATOM 1517 C C . ASP A 1 198 ? 12.457 -20.099 8.169 1.00 58.62 198 ASP A C 1
ATOM 1519 O O . ASP A 1 198 ? 12.975 -20.809 7.308 1.00 58.62 198 ASP A O 1
ATOM 1523 N N . LEU A 1 199 ? 11.131 -20.087 8.376 1.00 55.47 199 LEU A N 1
ATOM 1524 C CA . LEU A 1 199 ? 10.178 -21.035 7.781 1.00 55.47 199 LEU A CA 1
ATOM 1525 C C . LEU A 1 199 ? 8.975 -20.380 7.079 1.00 55.47 199 LEU A C 1
ATOM 1527 O O . LEU A 1 199 ? 8.119 -21.101 6.566 1.00 55.47 199 LEU A O 1
ATOM 1531 N N . GLY A 1 200 ? 8.920 -19.052 7.020 1.00 52.50 200 GLY A N 1
ATOM 1532 C CA . GLY A 1 200 ? 7.919 -18.293 6.286 1.00 52.50 200 GLY A CA 1
ATOM 1533 C C . GLY A 1 200 ? 6.591 -18.067 7.007 1.00 52.50 200 GLY A C 1
ATOM 1534 O O . GLY A 1 200 ? 5.573 -18.002 6.338 1.00 52.50 200 GLY A O 1
ATOM 1535 N N . TYR A 1 201 ? 6.508 -18.015 8.338 1.00 48.59 201 TYR A N 1
ATOM 1536 C CA . TYR A 1 201 ? 5.235 -18.025 9.071 1.00 48.59 201 TYR A CA 1
ATOM 1537 C C . TYR A 1 201 ? 4.210 -16.988 8.559 1.00 48.59 201 TYR A C 1
ATOM 1539 O O . TYR A 1 201 ? 4.501 -15.789 8.533 1.00 48.59 201 TYR A O 1
ATOM 1547 N N . PRO A 1 202 ? 2.969 -17.418 8.233 1.00 56.41 202 PRO A N 1
ATOM 1548 C CA . PRO A 1 202 ? 2.398 -18.761 8.416 1.00 56.41 202 PRO A CA 1
ATOM 1549 C C . PRO A 1 202 ? 2.431 -19.672 7.162 1.00 56.41 202 PRO A C 1
ATOM 1551 O O . PRO A 1 202 ? 1.602 -20.571 7.047 1.00 56.41 202 PRO A O 1
ATOM 1554 N N . GLY A 1 203 ? 3.353 -19.461 6.225 1.00 75.81 203 GLY A N 1
ATOM 1555 C CA . GLY A 1 203 ? 3.598 -20.293 5.035 1.00 75.81 203 GLY A CA 1
ATOM 1556 C C . GLY A 1 203 ? 3.958 -19.522 3.753 1.00 75.81 203 GLY A C 1
ATOM 1557 O O . GLY A 1 203 ? 3.791 -20.072 2.669 1.00 75.81 203 GLY A O 1
ATOM 1558 N N . SER A 1 204 ? 4.390 -18.264 3.873 1.00 88.25 204 SER A N 1
ATOM 1559 C CA . SER A 1 204 ? 4.773 -17.346 2.795 1.00 88.25 204 SER A CA 1
ATOM 1560 C C . SER A 1 204 ? 6.297 -17.242 2.681 1.00 88.25 204 SER A C 1
ATOM 1562 O O . SER A 1 204 ? 7.005 -17.332 3.677 1.00 88.25 204 SER A O 1
ATOM 1564 N N . ASP A 1 205 ? 6.830 -17.014 1.486 1.00 89.50 205 ASP A N 1
ATOM 1565 C CA . ASP A 1 205 ? 8.246 -16.678 1.282 1.00 89.50 205 ASP A CA 1
ATOM 1566 C C . ASP A 1 205 ? 8.588 -15.225 1.667 1.00 89.50 205 ASP A C 1
ATOM 1568 O O . ASP A 1 205 ? 9.768 -14.887 1.811 1.00 89.50 205 ASP A O 1
ATOM 1572 N N . HIS A 1 206 ? 7.562 -14.401 1.900 1.00 93.38 206 HIS A N 1
ATOM 1573 C CA . HIS A 1 206 ? 7.665 -13.072 2.496 1.00 93.38 206 HIS A CA 1
ATOM 1574 C C . HIS A 1 206 ? 7.266 -13.061 3.978 1.00 93.38 206 HIS A C 1
ATOM 1576 O O . HIS A 1 206 ? 6.254 -13.643 4.377 1.00 93.38 206 HIS A O 1
ATOM 1582 N N . ALA A 1 207 ? 8.007 -12.305 4.786 1.00 92.44 207 ALA A N 1
ATOM 1583 C CA . ALA A 1 207 ? 7.648 -11.986 6.158 1.00 92.44 207 ALA A CA 1
ATOM 1584 C C . ALA A 1 207 ? 6.573 -10.893 6.211 1.00 92.44 207 ALA A C 1
ATOM 1586 O O . ALA A 1 207 ? 6.666 -9.857 5.552 1.00 92.44 207 ALA A O 1
ATOM 1587 N N . ALA A 1 208 ? 5.576 -11.078 7.076 1.00 92.62 208 ALA A N 1
ATOM 1588 C CA . ALA A 1 208 ? 4.534 -10.078 7.268 1.00 92.62 208 ALA A CA 1
ATOM 1589 C C . ALA A 1 208 ? 5.066 -8.840 8.008 1.00 92.62 208 ALA A C 1
ATOM 1591 O O . ALA A 1 208 ? 5.682 -8.949 9.071 1.00 92.62 208 ALA A O 1
ATOM 1592 N N . VAL A 1 209 ? 4.745 -7.647 7.506 1.00 95.38 209 VAL A N 1
ATOM 1593 C CA . VAL A 1 209 ? 5.031 -6.382 8.195 1.00 95.38 209 VAL A CA 1
ATOM 1594 C C . VAL A 1 209 ? 3.815 -5.945 9.008 1.00 95.38 209 VAL A C 1
ATOM 1596 O O . VAL A 1 209 ? 2.691 -5.882 8.513 1.00 95.38 209 VAL A O 1
ATOM 1599 N N . THR A 1 210 ? 4.036 -5.594 10.272 1.00 96.69 210 THR A N 1
ATOM 1600 C CA . THR A 1 210 ? 3.000 -5.071 11.172 1.00 96.69 210 THR A CA 1
ATOM 1601 C C . THR A 1 210 ? 3.414 -3.719 11.730 1.00 96.69 210 THR A C 1
ATOM 1603 O O . THR A 1 210 ? 4.594 -3.486 11.963 1.00 96.69 210 THR A O 1
ATOM 1606 N N . ALA A 1 211 ? 2.453 -2.825 11.959 1.00 97.81 211 ALA A N 1
ATOM 1607 C CA . ALA A 1 211 ? 2.662 -1.534 12.613 1.00 97.81 211 ALA A CA 1
ATOM 1608 C C . ALA A 1 211 ? 1.386 -1.108 13.354 1.00 97.81 211 ALA A C 1
ATOM 1610 O O . ALA A 1 211 ? 0.283 -1.545 13.012 1.00 97.81 211 ALA A O 1
ATOM 1611 N N . ARG A 1 212 ? 1.527 -0.262 14.381 1.00 98.31 212 ARG A N 1
ATOM 1612 C CA . ARG A 1 212 ? 0.400 0.308 15.132 1.00 98.31 212 ARG A CA 1
ATOM 1613 C C . ARG A 1 212 ? 0.275 1.799 14.859 1.00 98.31 212 ARG A C 1
ATOM 1615 O O . ARG A 1 212 ? 1.273 2.513 14.766 1.00 98.31 212 ARG A O 1
ATOM 1622 N N . PHE A 1 213 ? -0.967 2.255 14.786 1.0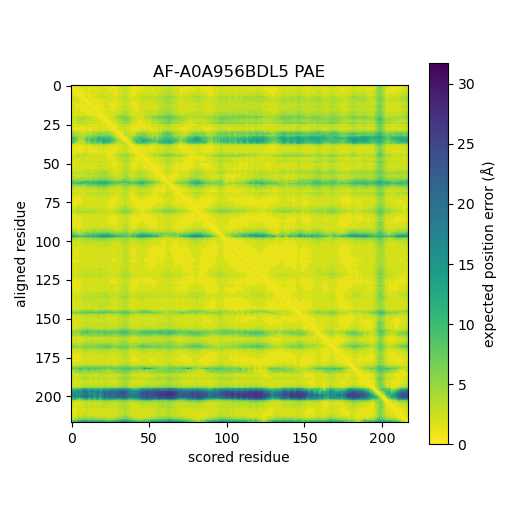0 97.81 213 PHE A N 1
ATOM 1623 C CA . PHE A 1 213 ? -1.306 3.648 14.551 1.00 97.81 213 PHE A CA 1
ATOM 1624 C C . PHE A 1 213 ? -2.429 4.075 15.493 1.00 97.81 213 PHE A C 1
ATOM 1626 O O . PHE A 1 213 ? -3.361 3.304 15.732 1.00 97.81 213 PHE A O 1
ATOM 1633 N N . ASP A 1 214 ? -2.340 5.303 15.988 1.00 97.31 214 ASP A N 1
ATOM 1634 C CA . ASP A 1 214 ? -3.426 5.981 16.682 1.00 97.31 214 ASP A CA 1
ATOM 1635 C C . ASP A 1 214 ? -4.312 6.646 15.630 1.00 97.31 214 ASP A C 1
ATOM 1637 O O . ASP A 1 214 ? -3.845 7.486 14.850 1.00 97.31 214 ASP A O 1
ATOM 1641 N N . LEU A 1 215 ? -5.576 6.228 15.574 1.00 94.69 215 LEU A N 1
ATOM 1642 C CA . LEU A 1 215 ? -6.550 6.775 14.636 1.00 94.69 215 LEU A CA 1
ATOM 1643 C C . LEU A 1 215 ? -6.850 8.253 14.951 1.00 94.69 215 LEU A C 1
ATOM 1645 O O . LEU A 1 215 ? -6.652 8.688 16.090 1.00 94.69 215 LEU A O 1
ATOM 1649 N N . PRO A 1 216 ? -7.308 9.031 13.954 1.00 89.62 216 PRO A N 1
ATOM 1650 C CA . PRO A 1 216 ? -7.849 10.363 14.197 1.00 89.62 216 PRO A CA 1
ATOM 1651 C C . PRO A 1 216 ? -8.940 10.322 15.288 1.00 89.62 216 PRO A C 1
ATOM 1653 O O . PRO A 1 216 ? -9.670 9.330 15.353 1.00 89.62 216 PRO A O 1
ATOM 1656 N N . PRO A 1 217 ? -9.026 11.346 16.155 1.00 77.62 217 PRO A N 1
ATOM 1657 C CA . PRO A 1 217 ? -10.096 11.459 17.145 1.00 77.62 217 PRO A CA 1
ATOM 1658 C C . PRO A 1 217 ? -11.476 11.683 16.515 1.00 77.62 217 PRO A C 1
ATOM 1660 O O . PRO A 1 217 ? -11.539 12.223 15.387 1.00 77.62 217 PRO A O 1
#

Nearest PDB structures (foldseek):
  8j2f-assembly1_B  TM=7.387E-01  e=2.740E-09  Homo sapiens
  2dnj-assembly1_A-2  TM=7.024E-01  e=2.445E-07  Bos taurus
  1dnk-assembly1_A  TM=6.452E-01  e=1.185E-06  Bos taurus
  3mpr-assembly1_B  TM=6.443E-01  e=4.504E-06  Bacteroides thetaiotaomicron
  6x2d-assembly1_A  TM=3.848E-01  e=1.137E-01  Vibrio cholerae O1 biovar El Tor str. N16961